Protein AF-A0A6B8M7H9-F1 (afdb_monomer)

Solvent-accessible surface area (backbone atoms only — not comparable to full-atom values): 13539 Å² total; per-residue (Å²): 114,77,69,57,59,57,54,53,52,54,52,53,50,50,50,51,50,49,54,51,52,57,52,60,63,72,38,71,57,71,46,75,49,72,40,49,43,69,57,51,38,54,49,40,66,73,63,55,53,78,67,42,75,55,72,68,80,58,39,78,55,32,57,37,4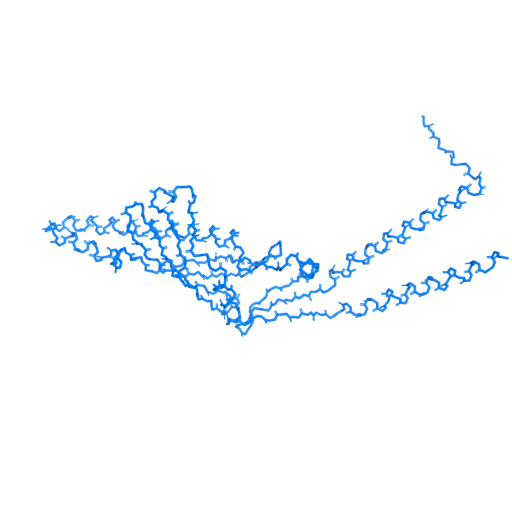0,23,53,79,48,72,47,63,46,48,52,96,58,30,40,37,37,39,35,37,33,42,32,32,30,74,86,75,44,48,33,40,37,37,34,35,32,38,23,43,79,40,79,55,102,47,24,35,25,42,48,66,77,46,68,50,72,72,48,59,24,53,74,84,37,43,60,70,55,57,51,50,54,54,37,68,74,62,79,42,71,71,56,36,55,52,47,52,57,47,47,52,53,47,51,56,50,48,46,51,53,47,46,56,52,49,50,52,47,34,61,73,43,58,68,42,70,56,59,95,44,79,65,31,56,51,50,52,57,12,60,69,48,78,47,47,54,98,46,21,46,36,40,34,27,35,38,54,58,47,47,51,55,52,50,50,51,49,52,52,49,51,51,50,53,52,50,52,53,50,52,55,51,42,60,74,66,66,61,73,79,79,75,78,74,129

Secondary structure (DSSP, 8-state):
-HHHHHHHHHHHHHHHHHHHHHHHHHTT-EEEEEEEHHHHHHHHHHH--S-B---GGGGGTEEEEEEEEEEEEEETTEEEEEEEEEEEETTS-EEEEEEEEEEEEEEETTEEEEEEEEEEEEEEEETTEEHHHHHHHHHHHH--HHHHHHHHHHHHHHHHHHHHHHHHHHHHHHHHS-SEEPPSSHHHHHHHHHEEEEEEETTEEEEEEEHHHHHHHHHHHHHHHHHHHHHHHHHHHHHHTT--------

Mean predicted aligned error: 10.94 Å

Sequence (250 aa):
MKYALRRYGWLLAALLLALGGAGLWTISATHDVSLSESELQSRIDSQLPKDVALKGAAQTLLQSVSVKSANVQLRDGKAALAFDVEGWLRNGKSVEIEASALGVPKYAEGALYFAPEKIDVGRLAYQGENASELVGRLAGKLGNDKLRAALEAKAQKADDWAATAVDAALRRYLEERPVYRLKDDMKGAAMKAALEKIAIEDGRLNVTFSLWRLSASVIGGLASFILGVILCILIVRAFLKGEGIEISAC

Organism: NCBI:txid134

Foldseek 3Di:
DVVVVVVVVVVVVVVVVVVLVVVVVVQQDKDKDKAAQVNLQVLLVVVFDQWDADDDPVCQFFGIKGWPGWHWWFPDFKIKIWTWMWTATPVRWIKIWIKIFIFHFDDDPQFTFTQGPDMDTDFIDTNNHGLVVVLVVVCVVVVDVVVSVVSVVVSVVVVVVVRVVVVVVVNVCRRVDGSGGQPPDPVSVQQSQQFDDWTRDPRITMTIGRSVSVVVVVVVVVVVVVVVVVVVVVVVVCVVVPVPPPPPDD

Radius of gyration: 31.17 Å; Cα contacts (8 Å, |Δi|>4): 340; chains: 1; bounding box: 74×48×94 Å

Nearest PDB structures (foldseek):
  4rth-assembly2_B  TM=5.077E-01  e=1.753E-01  Zea mays
  3ebt-assembly1_A-2  TM=6.239E-01  e=5.348E-01  Burkholderia pseudomallei K96243
  5aig-assembly2_B  TM=6.516E-01  e=2.320E+00  unidentified
  7ds3-assembly1_B  TM=2.918E-01  e=2.320E+00  Gallus gallus

pLDDT: mean 80.93, std 9.72, range [50.16, 95.88]

Structure (mmCIF, N/CA/C/O backbone):
data_AF-A0A6B8M7H9-F1
#
_entry.id   AF-A0A6B8M7H9-F1
#
loop_
_atom_site.group_PDB
_atom_site.id
_atom_site.type_symbol
_atom_site.label_atom_id
_atom_site.label_alt_id
_atom_site.label_comp_id
_atom_site.label_asym_id
_atom_site.label_entity_id
_atom_site.label_seq_id
_atom_site.pdbx_PDB_ins_code
_atom_site.Cartn_x
_atom_site.Cartn_y
_atom_site.Cartn_z
_atom_site.occupancy
_atom_site.B_iso_or_equiv
_atom_site.auth_seq_id
_atom_site.auth_comp_id
_atom_site.auth_asym_id
_atom_site.auth_atom_id
_atom_site.pdbx_PDB_model_num
ATOM 1 N N . MET A 1 1 ? 37.244 14.405 -52.468 1.00 54.50 1 MET A N 1
ATOM 2 C CA . MET A 1 1 ? 36.501 14.575 -51.191 1.00 54.50 1 MET A CA 1
ATOM 3 C C . MET A 1 1 ? 35.111 13.924 -51.144 1.00 54.50 1 MET A C 1
ATOM 5 O O . MET A 1 1 ? 34.829 13.283 -50.141 1.00 54.50 1 MET A O 1
ATOM 9 N N . LYS A 1 2 ? 34.255 13.996 -52.183 1.00 57.00 2 LYS A N 1
ATOM 10 C CA . LYS A 1 2 ? 32.880 13.423 -52.149 1.00 57.00 2 LYS A CA 1
ATOM 11 C C . LYS A 1 2 ? 32.793 11.913 -51.827 1.00 57.00 2 LYS A C 1
ATOM 13 O O . LYS A 1 2 ? 31.835 11.480 -51.197 1.00 57.00 2 LYS A O 1
ATOM 18 N N . TYR A 1 3 ? 33.798 11.118 -52.200 1.00 62.78 3 TYR A N 1
ATOM 19 C CA . TYR A 1 3 ? 33.825 9.673 -51.922 1.00 62.78 3 TYR A CA 1
ATOM 20 C C . TYR A 1 3 ? 34.160 9.317 -50.464 1.00 62.78 3 TYR A C 1
ATOM 22 O O . TYR A 1 3 ? 33.690 8.293 -49.970 1.00 62.78 3 TYR A O 1
ATOM 30 N N . ALA A 1 4 ? 34.917 10.166 -49.760 1.00 66.88 4 ALA A N 1
ATOM 31 C CA . ALA A 1 4 ? 35.280 9.932 -48.362 1.00 66.88 4 ALA A CA 1
ATOM 32 C C . ALA A 1 4 ? 34.056 10.091 -47.446 1.00 66.88 4 ALA A C 1
ATOM 34 O O . ALA A 1 4 ? 33.756 9.189 -46.669 1.00 66.88 4 ALA A O 1
ATOM 35 N N . LEU A 1 5 ? 33.271 11.162 -47.631 1.00 64.75 5 LEU A N 1
ATOM 36 C CA . LEU A 1 5 ? 32.025 11.389 -46.883 1.00 64.75 5 LEU A CA 1
ATOM 37 C C . LEU A 1 5 ? 31.027 10.230 -47.020 1.00 64.75 5 LEU A C 1
ATOM 39 O O . LEU A 1 5 ? 30.384 9.849 -46.045 1.00 64.75 5 LEU A O 1
ATOM 43 N N . ARG A 1 6 ? 30.931 9.623 -48.210 1.00 75.06 6 ARG A N 1
ATOM 44 C CA . ARG A 1 6 ? 30.028 8.489 -48.442 1.00 75.06 6 ARG A CA 1
ATOM 45 C C . ARG A 1 6 ? 30.459 7.239 -47.667 1.00 75.06 6 ARG A C 1
ATOM 47 O O . ARG A 1 6 ? 29.593 6.548 -47.147 1.00 75.06 6 ARG A O 1
ATOM 54 N N . ARG A 1 7 ? 31.763 6.952 -47.551 1.00 76.88 7 ARG A N 1
ATOM 55 C CA . ARG A 1 7 ? 32.266 5.801 -46.772 1.00 76.88 7 ARG A CA 1
ATOM 56 C C . ARG A 1 7 ? 32.074 5.982 -45.264 1.00 76.88 7 ARG A C 1
ATOM 58 O O . ARG A 1 7 ? 31.640 5.039 -44.610 1.00 76.88 7 ARG A O 1
ATOM 65 N N . TYR A 1 8 ? 32.326 7.178 -44.728 1.00 74.88 8 TYR A N 1
ATOM 66 C CA . TYR A 1 8 ? 32.109 7.446 -43.300 1.00 74.88 8 TYR A CA 1
ATOM 67 C C . TYR A 1 8 ? 30.628 7.367 -42.905 1.00 74.88 8 TYR A C 1
ATOM 69 O O . TYR A 1 8 ? 30.320 6.852 -41.834 1.00 74.88 8 TYR A O 1
ATOM 77 N N . GLY A 1 9 ? 29.709 7.783 -43.786 1.00 75.31 9 GLY A N 1
ATOM 78 C CA . GLY A 1 9 ? 28.268 7.661 -43.538 1.00 75.31 9 GLY A CA 1
ATOM 79 C C . GLY A 1 9 ? 27.800 6.214 -43.339 1.00 75.31 9 GLY A C 1
ATOM 80 O O . GLY A 1 9 ? 27.046 5.937 -42.411 1.00 75.31 9 GLY A O 1
ATOM 81 N N . TRP A 1 10 ? 28.293 5.273 -44.154 1.00 77.38 10 TRP A N 1
ATOM 82 C CA . TRP A 1 10 ? 27.949 3.851 -44.012 1.00 77.38 10 TRP A CA 1
ATOM 83 C C . TRP A 1 10 ? 28.536 3.214 -42.750 1.00 77.38 10 TRP A C 1
ATOM 85 O O . TRP A 1 10 ? 27.860 2.410 -42.115 1.00 77.38 10 TRP A O 1
ATOM 95 N N . LEU A 1 11 ? 29.756 3.592 -42.352 1.00 76.44 11 LEU A N 1
ATOM 96 C CA . LEU A 1 11 ? 30.357 3.111 -41.103 1.00 76.44 11 LEU A CA 1
ATOM 97 C C . LEU A 1 11 ? 29.597 3.616 -39.873 1.00 76.44 11 LEU A C 1
ATOM 99 O O . LEU A 1 11 ? 29.347 2.839 -38.956 1.00 76.44 11 LEU A O 1
ATOM 103 N N . LEU A 1 12 ? 29.180 4.886 -39.871 1.00 74.12 12 LEU A N 1
ATOM 104 C CA . LEU A 1 12 ? 28.377 5.446 -38.785 1.00 74.12 12 LEU A CA 1
ATOM 105 C C . LEU A 1 12 ? 27.007 4.755 -38.689 1.00 74.12 12 LEU A C 1
ATOM 107 O O . LEU A 1 12 ? 26.561 4.419 -37.595 1.00 74.12 12 LEU A O 1
ATOM 111 N N . ALA A 1 13 ? 26.366 4.492 -39.833 1.00 75.62 13 ALA A N 1
ATOM 112 C CA . ALA A 1 13 ? 25.101 3.765 -39.886 1.00 75.62 13 ALA A CA 1
ATOM 113 C C . ALA A 1 13 ? 25.244 2.325 -39.367 1.00 75.62 13 ALA A C 1
ATOM 115 O O . ALA A 1 13 ? 24.430 1.894 -38.558 1.00 75.62 13 ALA A O 1
ATOM 116 N N . ALA A 1 14 ? 26.295 1.604 -39.776 1.00 76.81 14 ALA A N 1
ATOM 117 C CA . ALA A 1 14 ? 26.573 0.250 -39.298 1.00 76.81 14 ALA A CA 1
ATOM 118 C C . ALA A 1 14 ? 26.870 0.215 -37.789 1.00 76.81 14 ALA A C 1
ATOM 120 O O . ALA A 1 14 ? 26.378 -0.669 -37.094 1.00 76.81 14 ALA A O 1
ATOM 121 N N . LEU A 1 15 ? 27.616 1.198 -37.270 1.00 76.62 15 LEU A N 1
ATOM 122 C CA . LEU A 1 15 ? 27.890 1.334 -35.838 1.00 76.62 15 LEU A CA 1
ATOM 123 C C . LEU A 1 15 ? 26.604 1.599 -35.041 1.00 76.62 15 LEU A C 1
ATOM 125 O O . LEU A 1 15 ? 26.382 0.963 -34.015 1.00 76.62 15 LEU A O 1
ATOM 129 N N . LEU A 1 16 ? 25.735 2.494 -35.523 1.00 74.19 16 LEU A N 1
ATOM 130 C CA . LEU A 1 16 ? 24.433 2.761 -34.904 1.00 74.19 16 LEU A CA 1
ATOM 131 C C . LEU A 1 16 ? 23.523 1.5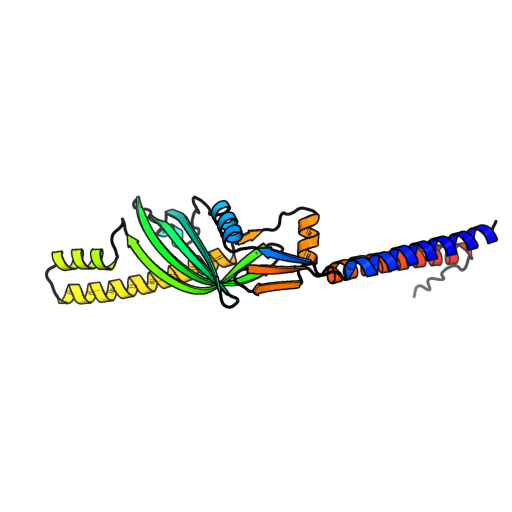27 -34.930 1.00 74.19 16 LEU A C 1
ATOM 133 O O . LEU A 1 16 ? 22.857 1.245 -33.938 1.00 74.19 16 LEU A O 1
ATOM 137 N N . LEU A 1 17 ? 23.529 0.764 -36.026 1.00 75.38 17 LEU A N 1
ATOM 138 C CA . LEU A 1 17 ? 22.792 -0.498 -36.141 1.00 75.38 17 LEU A CA 1
ATOM 139 C C . LEU A 1 17 ? 23.324 -1.559 -35.172 1.00 75.38 17 LEU A C 1
ATOM 141 O O . LEU A 1 17 ? 22.534 -2.236 -34.521 1.00 75.38 17 LEU A O 1
ATOM 145 N N . ALA A 1 18 ? 24.647 -1.676 -35.033 1.00 73.75 18 ALA A N 1
ATOM 146 C CA . ALA A 1 18 ? 25.276 -2.601 -34.095 1.00 73.75 18 ALA A CA 1
ATOM 147 C C . ALA A 1 18 ? 24.999 -2.215 -32.633 1.00 73.75 18 ALA A C 1
ATOM 149 O O . ALA A 1 18 ? 24.658 -3.081 -31.830 1.00 73.75 18 ALA A O 1
ATOM 150 N N . LEU A 1 19 ? 25.068 -0.921 -32.294 1.00 70.94 19 LEU A N 1
ATOM 151 C CA . LEU A 1 19 ? 24.698 -0.407 -30.970 1.00 70.94 19 LEU A CA 1
ATOM 152 C C . LEU A 1 19 ? 23.204 -0.613 -30.681 1.00 70.94 19 LEU A C 1
ATOM 154 O O . LEU A 1 19 ? 22.848 -1.005 -29.573 1.00 70.94 19 LEU A O 1
ATOM 158 N N . GLY A 1 20 ? 22.337 -0.417 -31.678 1.00 67.12 20 GLY A N 1
ATOM 159 C CA . GLY A 1 20 ? 20.904 -0.693 -31.568 1.00 67.12 20 GLY A CA 1
ATOM 160 C C . GLY A 1 20 ? 20.597 -2.181 -31.379 1.00 67.12 20 GLY A C 1
ATOM 161 O O . GLY A 1 20 ? 19.795 -2.537 -30.519 1.00 67.12 20 GLY A O 1
ATOM 162 N N . GLY A 1 21 ? 21.270 -3.059 -32.128 1.00 67.06 21 GLY A N 1
ATOM 163 C CA . GLY A 1 21 ? 21.119 -4.513 -32.024 1.00 67.06 21 GLY A CA 1
ATOM 164 C C . GLY A 1 21 ? 21.633 -5.078 -30.698 1.00 67.06 21 GLY A C 1
ATOM 165 O O . GLY A 1 21 ? 20.950 -5.879 -30.066 1.00 67.06 21 GLY A O 1
ATOM 166 N N . ALA A 1 22 ? 22.798 -4.616 -30.232 1.00 63.94 22 ALA A N 1
ATOM 167 C CA . ALA A 1 22 ? 23.330 -4.984 -28.920 1.00 63.94 22 ALA A CA 1
ATOM 168 C C . ALA A 1 22 ? 22.442 -4.460 -27.779 1.00 63.94 22 ALA A C 1
ATOM 170 O O . ALA A 1 22 ? 22.232 -5.164 -26.792 1.00 63.94 22 ALA A O 1
ATOM 171 N N . GLY A 1 23 ? 21.874 -3.259 -27.942 1.00 57.56 23 GLY A N 1
ATOM 172 C CA . GLY A 1 23 ? 20.871 -2.713 -27.034 1.00 57.56 23 GLY A CA 1
ATOM 173 C C . GLY A 1 23 ? 19.623 -3.590 -26.962 1.00 57.56 23 GLY A C 1
ATOM 174 O O . GLY A 1 23 ? 19.197 -3.934 -25.876 1.00 57.56 23 GLY A O 1
ATOM 175 N N . LEU A 1 24 ? 19.066 -4.034 -28.090 1.00 58.91 24 LEU A N 1
ATOM 176 C CA . LEU A 1 24 ? 17.868 -4.888 -28.107 1.00 58.91 24 LEU A CA 1
ATOM 177 C C . LEU A 1 24 ? 18.044 -6.216 -27.350 1.00 58.91 24 LEU A C 1
ATOM 179 O O . LEU A 1 24 ? 17.093 -6.691 -26.732 1.00 58.91 24 LEU A O 1
ATOM 183 N N . TRP A 1 25 ? 19.242 -6.809 -27.368 1.00 55.03 25 TRP A N 1
ATOM 184 C CA . TRP A 1 25 ? 19.471 -8.125 -26.761 1.00 55.03 25 TRP A CA 1
ATOM 185 C C . TRP A 1 25 ? 19.507 -8.077 -25.225 1.00 55.03 25 TRP A C 1
ATOM 187 O O . TRP A 1 25 ? 18.950 -8.954 -24.562 1.00 55.03 25 TRP A O 1
ATOM 197 N N . THR A 1 26 ? 20.092 -7.028 -24.640 1.00 56.97 26 THR A N 1
ATOM 198 C CA . THR A 1 26 ? 20.238 -6.892 -23.177 1.00 56.97 26 THR A CA 1
ATOM 199 C C . THR A 1 26 ? 18.932 -6.558 -22.453 1.00 56.97 26 THR A C 1
ATOM 201 O O . THR A 1 26 ? 18.865 -6.656 -21.232 1.00 56.97 26 THR A O 1
ATOM 204 N N . ILE A 1 27 ? 17.880 -6.201 -23.191 1.00 58.97 27 ILE A N 1
ATOM 205 C CA . ILE A 1 27 ? 16.617 -5.689 -22.640 1.00 58.97 27 ILE A CA 1
ATOM 206 C C . ILE A 1 27 ? 15.557 -6.804 -22.506 1.00 58.97 27 ILE A C 1
ATOM 208 O O . ILE A 1 27 ? 14.492 -6.600 -21.931 1.00 58.97 27 ILE A O 1
ATOM 212 N N . SER A 1 28 ? 15.858 -8.018 -22.976 1.00 61.72 28 SER A N 1
ATOM 213 C CA . SER A 1 28 ? 14.956 -9.176 -22.871 1.00 61.72 28 SER A CA 1
ATOM 214 C C . SER A 1 28 ? 14.878 -9.806 -21.470 1.00 61.72 28 SER A C 1
ATOM 216 O O . SER A 1 28 ? 14.042 -10.678 -21.245 1.00 61.72 28 SER A O 1
ATOM 218 N N . ALA A 1 29 ? 15.711 -9.373 -20.520 1.00 67.56 29 ALA A N 1
ATOM 219 C CA . ALA A 1 29 ? 15.690 -9.891 -19.157 1.00 67.56 29 ALA A CA 1
ATOM 220 C C . ALA A 1 29 ? 14.559 -9.247 -18.338 1.00 67.56 29 ALA A C 1
ATOM 222 O O . ALA A 1 29 ? 14.547 -8.035 -18.114 1.00 67.56 29 ALA A O 1
ATOM 223 N N . THR A 1 30 ? 13.620 -10.062 -17.862 1.00 74.56 30 THR A N 1
ATOM 224 C CA . THR A 1 30 ? 12.709 -9.677 -16.781 1.00 74.56 30 THR A CA 1
ATOM 225 C C . THR A 1 30 ? 13.476 -9.681 -15.467 1.00 74.56 30 THR A C 1
ATOM 227 O O . THR A 1 30 ? 14.236 -10.606 -15.180 1.00 74.56 30 THR A O 1
ATOM 230 N N . HIS A 1 31 ? 13.291 -8.636 -14.667 1.00 79.25 31 HIS A N 1
ATOM 231 C CA . HIS A 1 31 ? 13.842 -8.580 -13.319 1.00 79.25 31 HIS A CA 1
ATOM 232 C C . HIS A 1 31 ? 12.704 -8.673 -12.314 1.00 79.25 31 HIS A C 1
ATOM 234 O O . HIS A 1 31 ? 11.800 -7.838 -12.324 1.00 79.25 31 HIS A O 1
ATOM 240 N N . ASP A 1 32 ? 12.786 -9.662 -11.431 1.00 82.75 32 ASP A N 1
ATOM 241 C CA . ASP A 1 32 ? 11.842 -9.835 -10.338 1.00 82.75 32 ASP A CA 1
ATOM 242 C C . ASP A 1 32 ? 12.447 -9.294 -9.044 1.00 82.75 32 ASP A C 1
ATOM 244 O O . ASP A 1 32 ? 13.573 -9.628 -8.666 1.00 82.75 32 ASP A O 1
ATOM 248 N N . VAL A 1 33 ? 11.693 -8.438 -8.358 1.00 84.75 33 VAL A N 1
ATOM 249 C CA . VAL A 1 33 ? 12.006 -8.009 -6.995 1.00 84.75 33 VAL A CA 1
ATOM 250 C C . VAL A 1 33 ? 10.974 -8.637 -6.076 1.00 84.75 33 VAL A C 1
ATOM 252 O O . VAL A 1 33 ? 9.802 -8.266 -6.110 1.00 84.75 33 VAL A O 1
ATOM 255 N N . SER A 1 34 ? 11.411 -9.592 -5.259 1.00 88.12 34 SER A N 1
ATOM 256 C CA . SER A 1 34 ? 10.578 -10.209 -4.229 1.00 88.12 34 SER A CA 1
ATOM 257 C C . SER A 1 34 ? 10.788 -9.494 -2.898 1.00 88.12 34 SER A C 1
ATOM 259 O O . SER A 1 34 ? 11.920 -9.445 -2.413 1.00 88.12 34 SER A O 1
ATOM 261 N N . LEU A 1 35 ? 9.719 -8.992 -2.289 1.00 89.12 35 LEU A N 1
ATOM 262 C CA . LEU A 1 35 ? 9.736 -8.467 -0.922 1.00 89.12 35 LEU A CA 1
ATOM 263 C C . LEU A 1 35 ? 9.163 -9.518 0.030 1.00 89.12 35 LEU A C 1
ATOM 265 O O . LEU A 1 35 ? 8.077 -10.050 -0.219 1.00 89.12 35 LEU A O 1
ATOM 269 N N . SER A 1 36 ? 9.885 -9.829 1.108 1.00 92.75 36 SER A N 1
ATOM 270 C CA . SER A 1 36 ? 9.347 -10.697 2.163 1.00 92.75 36 SER A CA 1
ATOM 271 C C . SER A 1 36 ? 8.320 -9.956 3.025 1.00 92.75 36 SER A C 1
ATOM 273 O O . SER A 1 36 ? 8.305 -8.725 3.090 1.00 92.75 36 SER A O 1
ATOM 275 N N . GLU A 1 37 ? 7.496 -10.714 3.748 1.00 93.12 37 GLU A N 1
ATOM 276 C CA . GLU A 1 37 ? 6.567 -10.173 4.747 1.00 93.12 37 GLU A CA 1
ATOM 277 C C . GLU A 1 37 ? 7.288 -9.301 5.790 1.00 93.12 37 GLU A C 1
ATOM 279 O O . GLU A 1 37 ? 6.870 -8.178 6.055 1.00 93.12 37 GLU A O 1
ATOM 284 N N . SER A 1 38 ? 8.438 -9.756 6.299 1.00 92.88 38 SER A N 1
ATOM 285 C CA . SER A 1 38 ? 9.238 -9.018 7.286 1.00 92.88 38 SER A CA 1
ATOM 286 C C . SER A 1 38 ? 9.813 -7.699 6.756 1.00 92.88 38 SER A C 1
ATOM 288 O O . SER A 1 38 ? 9.893 -6.713 7.491 1.00 92.88 38 SER A O 1
ATOM 290 N N . GLU A 1 39 ? 10.195 -7.646 5.479 1.00 90.81 39 GLU A N 1
ATOM 291 C CA . GLU A 1 39 ? 10.655 -6.414 4.835 1.00 90.81 39 GLU A CA 1
ATOM 292 C C . GLU A 1 39 ? 9.500 -5.440 4.605 1.00 90.81 39 GLU A C 1
ATOM 294 O O . GLU A 1 39 ? 9.668 -4.233 4.797 1.00 90.81 39 GLU A O 1
ATOM 299 N N . LEU A 1 40 ? 8.328 -5.949 4.209 1.00 89.81 40 LEU A N 1
ATOM 300 C CA . LEU A 1 40 ? 7.120 -5.138 4.069 1.00 89.81 40 LEU A CA 1
ATOM 301 C C . LEU A 1 40 ? 6.717 -4.537 5.418 1.00 89.81 40 LEU A C 1
ATOM 303 O O . LEU A 1 40 ? 6.478 -3.334 5.506 1.00 89.81 40 LEU A O 1
ATOM 307 N N . GLN A 1 41 ? 6.724 -5.368 6.460 1.00 92.50 41 GLN A N 1
ATOM 308 C CA . GLN A 1 41 ? 6.427 -5.001 7.836 1.00 92.50 41 GLN A CA 1
ATOM 309 C C . GLN A 1 41 ? 7.353 -3.882 8.324 1.00 92.50 41 GLN A C 1
ATOM 311 O O . GLN A 1 41 ? 6.887 -2.808 8.689 1.00 92.50 41 GLN A O 1
ATOM 316 N N . SER A 1 42 ? 8.671 -4.069 8.201 1.00 90.94 42 SER A N 1
ATOM 317 C CA . SER A 1 42 ? 9.659 -3.059 8.600 1.00 90.94 42 SER A CA 1
ATOM 318 C C . SER A 1 42 ? 9.469 -1.721 7.873 1.00 90.94 42 SER A C 1
ATOM 320 O O . SER A 1 42 ? 9.641 -0.650 8.461 1.00 90.94 42 SER A O 1
ATOM 322 N N . ARG A 1 43 ? 9.089 -1.758 6.589 1.00 87.56 43 ARG A N 1
ATOM 323 C CA . ARG A 1 43 ? 8.800 -0.543 5.816 1.00 87.56 43 ARG A CA 1
ATOM 324 C C . ARG A 1 43 ? 7.524 0.139 6.287 1.00 87.56 43 ARG A C 1
ATOM 326 O O . ARG A 1 43 ? 7.526 1.364 6.388 1.00 87.56 43 ARG A O 1
ATOM 333 N N . ILE A 1 44 ? 6.475 -0.621 6.579 1.00 88.12 44 ILE A N 1
ATOM 334 C CA . ILE A 1 44 ? 5.221 -0.082 7.109 1.00 88.12 44 ILE A CA 1
ATOM 335 C C . ILE A 1 44 ? 5.470 0.562 8.465 1.00 88.12 44 ILE A C 1
ATOM 337 O O . ILE A 1 44 ? 5.153 1.738 8.618 1.00 88.12 44 ILE A O 1
ATOM 341 N N . ASP A 1 45 ? 6.161 -0.125 9.372 1.00 89.50 45 ASP A N 1
ATOM 342 C CA . ASP A 1 45 ? 6.527 0.399 10.691 1.00 89.50 45 ASP A CA 1
ATOM 343 C C . ASP A 1 45 ? 7.313 1.714 10.591 1.00 89.50 45 ASP A C 1
ATOM 345 O O . ASP A 1 45 ? 7.095 2.642 11.368 1.00 89.50 45 ASP A O 1
ATOM 349 N N . SER A 1 46 ? 8.188 1.843 9.586 1.00 87.56 46 SER A N 1
ATOM 350 C CA . SER A 1 46 ? 8.941 3.082 9.345 1.00 87.56 46 SER A CA 1
ATOM 351 C C . SER A 1 46 ? 8.089 4.248 8.823 1.00 87.56 46 SER A C 1
ATOM 353 O O . SER A 1 46 ? 8.498 5.405 8.940 1.00 87.56 46 SER A O 1
ATOM 355 N N . GLN A 1 47 ? 6.929 3.957 8.226 1.00 83.06 47 GLN A N 1
ATOM 356 C CA . GLN A 1 47 ? 6.029 4.941 7.617 1.00 83.06 47 GLN A CA 1
ATOM 357 C C . GLN A 1 47 ? 4.764 5.205 8.435 1.00 83.06 47 GLN A C 1
ATOM 359 O O . GLN A 1 47 ? 4.032 6.141 8.099 1.00 83.06 47 GLN A O 1
ATOM 364 N N . LEU A 1 48 ? 4.506 4.424 9.490 1.00 82.19 48 LEU A N 1
ATOM 365 C CA . LEU A 1 48 ? 3.359 4.625 10.365 1.00 82.19 48 LEU A CA 1
ATOM 366 C C . LEU A 1 48 ? 3.402 6.046 10.949 1.00 82.19 48 LEU A C 1
ATOM 368 O O . LEU A 1 48 ? 4.347 6.414 11.657 1.00 82.19 48 LEU A O 1
ATOM 372 N N . PRO A 1 49 ? 2.411 6.893 10.622 1.00 71.81 49 PRO A N 1
ATOM 373 C CA . PRO A 1 49 ? 2.377 8.238 11.153 1.00 71.81 49 PRO A CA 1
ATOM 374 C C . PRO A 1 49 ? 2.068 8.174 12.643 1.00 71.81 49 PRO A C 1
ATOM 376 O O . PRO A 1 49 ? 1.080 7.575 13.062 1.00 71.81 49 PRO A O 1
ATOM 379 N N . LYS A 1 50 ? 2.905 8.852 13.430 1.00 73.44 50 LYS A N 1
ATOM 380 C CA . LYS A 1 50 ? 2.725 8.928 14.881 1.00 73.44 50 LYS A CA 1
ATOM 381 C C . LYS A 1 50 ? 1.447 9.667 15.267 1.00 73.44 50 LYS A C 1
ATOM 383 O O . LYS A 1 50 ? 0.851 9.292 16.259 1.00 73.44 50 LYS A O 1
ATOM 388 N N . ASP A 1 51 ? 1.002 10.635 14.461 1.00 78.12 51 ASP A N 1
ATOM 389 C CA . ASP A 1 51 ? -0.260 11.354 14.655 1.00 78.12 51 ASP A CA 1
ATOM 390 C C . ASP A 1 51 ? -0.792 11.891 13.319 1.00 78.12 51 ASP A C 1
ATOM 392 O O . ASP A 1 51 ? -0.095 12.607 12.592 1.00 78.12 51 ASP A O 1
ATOM 396 N N . VAL A 1 52 ? -2.046 11.578 12.991 1.00 78.12 52 VAL A N 1
ATOM 397 C CA . VAL A 1 52 ? -2.761 12.140 11.841 1.00 78.12 52 VAL A CA 1
ATOM 398 C C . VAL A 1 52 ? -3.910 13.001 12.348 1.00 78.12 52 VAL A C 1
ATOM 400 O O . VAL A 1 52 ? -4.838 12.528 13.006 1.00 78.12 52 VAL A O 1
ATOM 403 N N . ALA A 1 53 ? -3.863 14.291 12.015 1.00 77.25 53 ALA A N 1
ATOM 404 C CA . ALA A 1 53 ? -4.989 15.186 12.233 1.00 77.25 53 ALA A CA 1
ATOM 405 C C . ALA A 1 53 ? -6.109 14.844 11.239 1.00 77.25 53 ALA A C 1
ATOM 407 O O . ALA A 1 53 ? -5.919 14.910 10.020 1.00 77.25 53 ALA A O 1
ATOM 408 N N . LEU A 1 54 ? -7.280 14.489 11.762 1.00 76.94 54 LEU A N 1
ATOM 409 C CA . LEU A 1 54 ? -8.461 14.227 10.947 1.00 76.94 54 LEU A CA 1
ATOM 410 C C . LEU A 1 54 ? -9.013 15.531 10.362 1.00 76.94 54 LEU A C 1
ATOM 412 O O . LEU A 1 54 ? -9.018 16.576 11.015 1.00 76.94 54 LEU A O 1
ATOM 416 N N . LYS A 1 55 ? -9.518 15.458 9.129 1.00 77.25 55 LYS A N 1
ATOM 417 C CA . LYS A 1 55 ? -10.219 16.559 8.453 1.00 77.25 55 LYS A CA 1
ATOM 418 C C . LYS A 1 55 ? -11.699 16.212 8.274 1.00 77.25 55 LYS A C 1
ATOM 420 O O . LYS A 1 55 ? -12.057 15.047 8.125 1.00 77.25 55 LYS A O 1
ATOM 425 N N . GLY A 1 56 ? -12.555 17.231 8.236 1.00 79.38 56 GLY A N 1
ATOM 426 C CA . GLY A 1 56 ? -13.984 17.081 7.940 1.00 79.38 56 GLY A CA 1
ATOM 427 C C . GLY A 1 56 ? -14.827 16.645 9.142 1.00 79.38 56 GLY A C 1
ATOM 428 O O . GLY A 1 56 ? -14.499 16.953 10.285 1.00 79.38 56 GLY A O 1
ATOM 429 N N . ALA A 1 57 ? -15.933 15.939 8.883 1.00 72.81 57 ALA A N 1
ATOM 430 C CA . ALA A 1 57 ? -16.920 15.577 9.906 1.00 72.81 57 ALA A CA 1
ATOM 431 C C . ALA A 1 57 ? -16.324 14.759 11.067 1.00 72.81 57 ALA A C 1
ATOM 433 O O . ALA A 1 57 ? -16.722 14.950 12.214 1.00 72.81 57 ALA A O 1
ATOM 434 N N . ALA A 1 58 ? -15.313 13.926 10.801 1.00 70.62 58 ALA A N 1
ATOM 435 C CA . ALA A 1 58 ? -14.635 13.134 11.827 1.00 70.62 58 ALA A CA 1
ATOM 436 C C . ALA A 1 58 ? -13.917 13.998 12.888 1.00 70.62 58 ALA A C 1
ATOM 438 O O . ALA A 1 58 ? -13.837 13.597 14.047 1.00 70.62 58 ALA A O 1
ATOM 439 N N . GLN A 1 59 ? -13.484 15.218 12.534 1.00 80.00 59 GLN A N 1
ATOM 440 C CA . GLN A 1 59 ? -12.808 16.151 13.450 1.00 80.00 59 GLN A CA 1
ATOM 441 C C . GLN A 1 59 ? -13.730 16.682 14.568 1.00 80.00 59 GLN A C 1
ATOM 443 O O . GLN A 1 59 ? -13.271 17.221 15.580 1.00 80.00 59 GLN A O 1
ATOM 448 N N . THR A 1 60 ? -15.051 16.561 14.388 1.00 78.44 60 THR A N 1
ATOM 449 C CA . THR A 1 60 ? -16.027 16.969 15.411 1.00 78.44 60 THR A CA 1
ATOM 450 C C . THR A 1 60 ? -16.027 16.031 16.615 1.00 78.44 60 THR A C 1
ATOM 452 O O . THR A 1 60 ? -16.319 16.473 17.726 1.00 78.44 60 THR A O 1
ATOM 455 N N . LEU A 1 61 ? -15.645 14.768 16.411 1.00 77.38 61 LEU A N 1
ATOM 456 C CA . LEU A 1 61 ? -15.617 13.737 17.445 1.00 77.38 61 LEU A CA 1
ATOM 457 C C . LEU A 1 61 ? -14.182 13.456 17.901 1.00 77.38 61 LEU A C 1
ATOM 459 O O . LEU A 1 61 ? -13.897 13.479 19.100 1.00 77.38 61 LEU A O 1
ATOM 463 N N . LEU A 1 62 ? -13.274 13.261 16.944 1.00 81.88 62 LEU A N 1
ATOM 464 C CA . LEU A 1 62 ? -11.891 12.853 17.168 1.00 81.88 62 LEU A CA 1
ATOM 465 C C . LEU A 1 62 ? -10.929 14.022 16.909 1.00 81.88 62 LEU A C 1
ATOM 467 O O . LEU A 1 62 ? -10.983 14.686 15.876 1.00 81.88 62 LEU A O 1
ATOM 471 N N . GLN A 1 63 ? -10.039 14.275 17.861 1.00 85.19 63 GLN A N 1
ATOM 472 C CA . GLN A 1 63 ? -8.981 15.275 17.794 1.00 85.19 63 GLN A CA 1
ATOM 473 C C . GLN A 1 63 ? -7.776 14.778 16.984 1.00 85.19 63 GLN A C 1
ATOM 475 O O . GLN A 1 63 ? -7.284 15.503 16.117 1.00 85.19 63 GLN A O 1
ATOM 480 N N . SER A 1 64 ? -7.319 13.553 17.240 1.00 84.62 64 SER A N 1
ATOM 481 C CA . SER A 1 64 ? -6.212 12.913 16.523 1.00 84.62 64 SER A CA 1
ATOM 482 C C . SER A 1 64 ? -6.417 11.405 16.436 1.00 84.62 64 SER A C 1
ATOM 484 O O . SER A 1 64 ? -7.172 10.823 17.218 1.00 84.62 64 SER A O 1
ATOM 486 N N . VAL A 1 65 ? -5.755 10.790 15.459 1.00 86.12 65 VAL A N 1
ATOM 487 C CA . VAL A 1 65 ? -5.668 9.337 15.306 1.00 86.12 65 VAL A CA 1
ATOM 488 C C . VAL A 1 65 ? -4.204 8.959 15.126 1.00 86.12 65 VAL A C 1
ATOM 490 O O . VAL A 1 65 ? -3.510 9.544 14.294 1.00 86.12 65 VAL A O 1
ATOM 493 N N . SER A 1 66 ? -3.752 7.986 15.904 1.00 89.00 66 SER A N 1
ATOM 494 C CA . SER A 1 66 ? -2.418 7.404 15.872 1.00 89.00 66 SER A CA 1
ATOM 495 C C . SER A 1 66 ? -2.535 5.915 15.570 1.00 89.00 66 SER A C 1
ATOM 497 O O . SER A 1 66 ? -3.407 5.236 16.106 1.00 89.00 66 SER A O 1
ATOM 499 N N . VAL A 1 67 ? -1.683 5.393 14.693 1.00 90.31 67 VAL A N 1
ATOM 500 C CA . VAL A 1 67 ? -1.619 3.950 14.432 1.00 90.31 67 VAL A CA 1
ATOM 501 C C . VAL A 1 67 ? -0.492 3.388 15.293 1.00 90.31 67 VAL A C 1
ATOM 503 O O . VAL A 1 67 ? 0.672 3.716 15.065 1.00 90.31 67 VAL A O 1
ATOM 506 N N . LYS A 1 68 ? -0.834 2.576 16.300 1.00 91.06 68 LYS A N 1
ATOM 507 C CA . LYS A 1 68 ? 0.126 1.973 17.241 1.00 91.06 68 LYS A CA 1
ATOM 508 C C . LYS A 1 68 ? 0.928 0.862 16.583 1.00 91.06 68 LYS A C 1
ATOM 510 O O . LYS A 1 68 ? 2.141 0.788 16.759 1.00 91.06 68 LYS A O 1
ATOM 515 N N . SER A 1 69 ? 0.236 -0.006 15.857 1.00 91.62 69 SER A N 1
ATOM 516 C CA . SER A 1 69 ? 0.822 -1.169 15.209 1.00 91.62 69 SER A CA 1
ATOM 517 C C . SER A 1 69 ? 0.105 -1.434 13.887 1.00 91.62 69 SER A C 1
ATOM 519 O O . SER A 1 69 ? -1.074 -1.110 13.715 1.00 91.62 69 SER A O 1
ATOM 521 N N . ALA A 1 70 ? 0.836 -2.009 12.942 1.00 92.75 70 ALA A N 1
ATOM 522 C CA . ALA A 1 70 ? 0.264 -2.651 11.774 1.00 92.75 70 ALA A CA 1
ATOM 523 C C . ALA A 1 70 ? 0.941 -4.012 11.634 1.00 92.75 70 ALA A C 1
ATOM 525 O O . ALA A 1 70 ? 2.136 -4.102 11.869 1.00 92.75 70 ALA A O 1
ATOM 526 N N . ASN A 1 71 ? 0.220 -5.063 11.269 1.00 95.06 71 ASN A N 1
ATOM 527 C CA . ASN A 1 71 ? 0.782 -6.378 10.988 1.00 95.06 71 ASN A CA 1
ATOM 528 C C . ASN A 1 71 ? 0.348 -6.803 9.590 1.00 95.06 71 ASN A C 1
ATOM 530 O O . ASN A 1 71 ? -0.844 -6.774 9.283 1.00 95.06 71 ASN A O 1
ATOM 534 N N . VAL A 1 72 ? 1.304 -7.168 8.744 1.00 94.69 72 VAL A N 1
ATOM 535 C CA . VAL A 1 72 ? 1.039 -7.595 7.370 1.00 94.69 72 VAL A CA 1
ATOM 536 C C . VAL A 1 72 ? 1.230 -9.084 7.236 1.00 94.69 72 VAL A C 1
ATOM 538 O O . VAL A 1 72 ? 2.278 -9.594 7.597 1.00 94.69 72 VAL A O 1
ATOM 541 N N . GLN A 1 73 ? 0.258 -9.751 6.622 1.00 95.88 73 GLN A N 1
ATOM 542 C CA . GLN A 1 73 ? 0.354 -11.148 6.221 1.00 95.88 73 GLN A CA 1
ATOM 543 C C . GLN A 1 73 ? 0.025 -11.290 4.740 1.00 95.88 73 GLN A C 1
ATOM 545 O O . GLN A 1 73 ? -0.986 -10.775 4.260 1.00 95.88 73 GLN A O 1
ATOM 550 N N . LEU A 1 74 ? 0.873 -12.005 4.006 1.00 94.88 74 LEU A N 1
ATOM 551 C CA . LEU A 1 74 ? 0.685 -12.257 2.577 1.00 94.88 74 LEU A CA 1
ATOM 552 C C . LEU A 1 74 ? 0.216 -13.703 2.375 1.00 94.88 74 LEU A C 1
ATOM 554 O O . LEU A 1 74 ? 0.982 -14.638 2.599 1.00 94.88 74 LEU A O 1
ATOM 558 N N . ARG A 1 75 ? -1.045 -13.910 1.969 1.00 93.44 75 ARG A N 1
ATOM 559 C CA . ARG A 1 75 ? -1.636 -15.248 1.767 1.00 93.44 75 ARG A CA 1
ATOM 560 C C . ARG A 1 75 ? -2.619 -15.263 0.605 1.00 93.44 75 ARG A C 1
ATOM 562 O O . ARG A 1 75 ? -3.365 -14.310 0.411 1.00 93.44 75 ARG A O 1
ATOM 569 N N . ASP A 1 76 ? -2.622 -16.357 -0.155 1.00 91.88 76 ASP A N 1
ATOM 570 C CA . ASP A 1 76 ? -3.605 -16.629 -1.216 1.00 91.88 76 ASP A CA 1
ATOM 571 C C . ASP A 1 76 ? -3.752 -15.495 -2.248 1.00 91.88 76 ASP A C 1
ATOM 573 O O . ASP A 1 76 ? -4.854 -15.145 -2.672 1.00 91.88 76 ASP A O 1
ATOM 577 N N . GLY A 1 77 ? -2.634 -14.869 -2.633 1.00 90.88 77 GLY A N 1
ATOM 578 C CA . GLY A 1 77 ? -2.645 -13.755 -3.585 1.00 90.88 77 GLY A CA 1
ATOM 579 C C . GLY A 1 77 ? -3.133 -12.421 -3.001 1.00 90.88 77 GLY A C 1
ATOM 580 O O . GLY A 1 77 ? -3.273 -11.449 -3.743 1.00 90.88 77 GLY A O 1
ATOM 581 N N . LYS A 1 78 ? -3.396 -12.359 -1.691 1.00 94.31 78 LYS A N 1
ATOM 582 C CA . LYS A 1 78 ? -3.928 -11.190 -0.984 1.00 94.31 78 LYS A CA 1
ATOM 583 C C . LYS A 1 78 ? -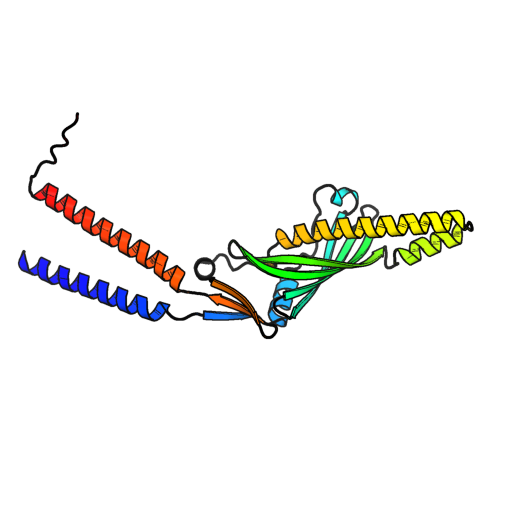3.010 -10.769 0.156 1.00 94.31 78 LYS A C 1
ATOM 585 O O . LYS A 1 78 ? -2.229 -11.554 0.692 1.00 94.31 78 LYS A O 1
ATOM 590 N N . ALA A 1 79 ? -3.123 -9.503 0.527 1.00 94.19 79 ALA A N 1
ATOM 591 C CA . ALA A 1 79 ? -2.494 -8.950 1.710 1.00 94.19 79 ALA A CA 1
ATOM 592 C C . ALA A 1 79 ? -3.574 -8.732 2.779 1.00 94.19 79 ALA A C 1
ATOM 594 O O . ALA A 1 79 ? -4.577 -8.056 2.543 1.00 94.19 79 ALA A O 1
ATOM 595 N N . ALA A 1 80 ? -3.376 -9.345 3.940 1.00 95.50 80 ALA A N 1
ATOM 596 C CA . ALA A 1 80 ? -4.140 -9.093 5.147 1.00 95.50 80 ALA A CA 1
ATOM 597 C C . ALA A 1 80 ? -3.341 -8.125 6.022 1.00 95.50 80 ALA A C 1
ATOM 599 O O . ALA A 1 80 ? -2.163 -8.349 6.289 1.00 95.50 80 ALA A O 1
ATOM 600 N N . LEU A 1 81 ? -3.974 -7.040 6.441 1.00 94.31 81 LEU A N 1
ATOM 601 C CA . LEU A 1 81 ? -3.397 -6.018 7.296 1.00 94.31 81 LEU A CA 1
ATOM 602 C C . LEU A 1 81 ? -4.209 -5.971 8.584 1.00 94.31 81 LEU A C 1
ATOM 604 O O . LEU A 1 81 ? -5.409 -5.735 8.524 1.00 94.31 81 LEU A O 1
ATOM 608 N N . ALA A 1 82 ? -3.588 -6.193 9.733 1.00 94.94 82 ALA A N 1
ATOM 609 C CA . ALA A 1 82 ? -4.183 -5.888 11.030 1.00 94.94 82 ALA A CA 1
ATOM 610 C C . ALA A 1 82 ? -3.621 -4.556 11.523 1.00 94.94 82 ALA A C 1
AT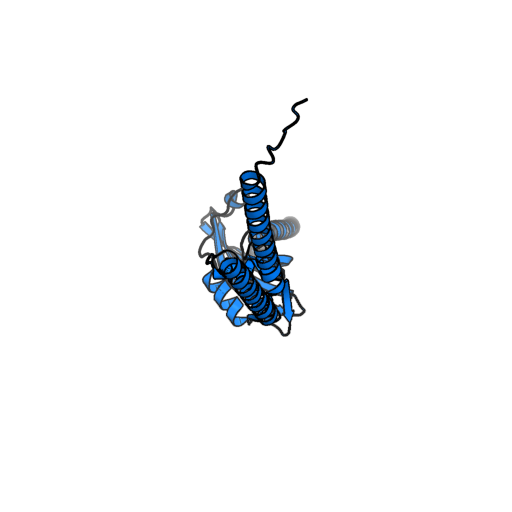OM 612 O O . ALA A 1 82 ? -2.433 -4.300 11.352 1.00 94.94 82 ALA A O 1
ATOM 613 N N . PHE A 1 83 ? -4.453 -3.705 12.106 1.00 92.38 83 PHE A N 1
ATOM 614 C CA . PHE A 1 83 ? -4.079 -2.387 12.593 1.00 92.38 83 PHE A CA 1
ATOM 615 C C . PHE A 1 83 ? -4.622 -2.182 13.998 1.00 92.38 83 PHE A C 1
ATOM 617 O O . PHE A 1 83 ? -5.818 -2.369 14.232 1.00 92.38 83 PHE A O 1
ATOM 624 N N . ASP A 1 84 ? -3.757 -1.686 14.875 1.00 92.75 84 ASP A N 1
ATOM 625 C CA . ASP A 1 84 ? -4.155 -1.165 16.174 1.00 92.75 84 ASP A CA 1
ATOM 626 C C . ASP A 1 84 ? -4.124 0.355 16.103 1.00 92.75 84 ASP A C 1
ATOM 628 O O . ASP A 1 84 ? -3.072 0.974 15.907 1.00 92.75 84 ASP A O 1
ATOM 632 N N . VAL A 1 85 ? -5.290 0.970 16.239 1.00 90.94 85 VAL A N 1
ATOM 633 C CA . VAL A 1 85 ? -5.471 2.410 16.091 1.00 90.94 85 VAL A CA 1
ATOM 634 C C . VAL A 1 85 ? -5.888 3.001 17.428 1.00 90.94 85 VAL A C 1
ATOM 636 O O . VAL A 1 85 ? -6.833 2.539 18.053 1.00 90.94 85 VAL A O 1
ATOM 639 N N . GLU A 1 86 ? -5.214 4.061 17.858 1.00 91.56 86 GLU A N 1
ATOM 640 C CA . GLU A 1 86 ? -5.594 4.858 19.019 1.00 91.56 86 GLU A CA 1
ATOM 641 C C . GLU A 1 86 ? -6.065 6.240 18.564 1.00 91.56 86 GLU A C 1
ATOM 643 O O . GLU A 1 86 ? -5.325 7.028 17.978 1.00 91.56 86 GLU A O 1
ATOM 648 N N . GLY A 1 87 ? -7.330 6.541 18.822 1.00 89.75 87 GLY A N 1
ATOM 649 C CA . GLY A 1 87 ? -7.934 7.847 18.616 1.00 89.75 87 GLY A CA 1
ATOM 650 C C . GLY A 1 87 ? -8.060 8.617 19.923 1.00 89.75 87 GLY A C 1
ATOM 651 O O . GLY A 1 87 ? -8.327 8.042 20.974 1.00 89.75 87 GLY A O 1
ATOM 652 N N . TRP A 1 88 ? -7.945 9.937 19.854 1.00 89.50 88 TRP A N 1
ATOM 653 C CA . TRP A 1 88 ? -8.229 10.832 20.973 1.00 89.50 88 TRP A CA 1
ATOM 654 C C . TRP A 1 88 ? -9.484 11.629 20.674 1.00 89.50 88 TRP A C 1
ATOM 656 O O . TRP A 1 88 ? -9.573 12.297 19.648 1.00 89.50 88 TRP A O 1
ATOM 666 N N . LEU A 1 89 ? -10.468 11.578 21.560 1.00 88.25 89 LEU A N 1
ATOM 667 C CA . LEU A 1 89 ? -11.678 12.383 21.464 1.00 88.25 89 LEU A CA 1
ATOM 668 C C . LEU A 1 89 ? -11.426 13.797 21.988 1.00 88.25 89 LEU A C 1
ATOM 670 O O . LEU A 1 89 ? -10.577 14.021 22.848 1.00 88.25 89 LEU A O 1
ATOM 674 N N . ARG A 1 90 ? -12.241 14.762 21.548 1.00 85.50 90 ARG A N 1
ATOM 675 C CA . ARG A 1 90 ? -12.157 16.160 22.023 1.00 85.50 90 ARG A CA 1
ATOM 676 C C . ARG A 1 90 ? -12.340 16.339 23.534 1.00 85.50 90 ARG A C 1
ATOM 678 O O . ARG A 1 90 ? -11.952 17.365 24.078 1.00 85.50 90 ARG A O 1
ATOM 685 N N . ASN A 1 91 ? -12.945 15.366 24.209 1.00 86.25 91 ASN A N 1
ATOM 686 C CA . ASN A 1 91 ? -13.094 15.350 25.665 1.00 86.25 91 ASN A CA 1
ATOM 687 C C . ASN A 1 91 ? -11.851 14.793 26.395 1.00 86.25 91 ASN A C 1
ATOM 689 O O . ASN A 1 91 ? -11.923 14.552 27.599 1.00 86.25 91 ASN A O 1
ATOM 693 N N . GLY A 1 92 ? -10.741 14.564 25.680 1.00 87.31 92 GLY A N 1
ATOM 694 C CA . GLY A 1 92 ? -9.480 14.055 26.221 1.00 87.31 92 GLY A CA 1
ATOM 695 C C . GLY A 1 92 ? -9.453 12.545 26.460 1.00 87.31 92 GLY A C 1
ATOM 696 O O . GLY A 1 92 ? -8.527 12.050 27.096 1.00 87.31 92 GLY A O 1
ATOM 697 N N . LYS A 1 93 ? -10.465 11.803 25.998 1.00 88.31 93 LYS A N 1
ATOM 698 C CA . LYS A 1 93 ? -10.560 10.353 26.206 1.00 88.31 93 LYS A CA 1
ATOM 699 C C . LYS A 1 93 ? -10.002 9.593 25.007 1.00 88.31 93 LYS A C 1
ATOM 701 O O . LYS A 1 93 ? -10.313 9.947 23.871 1.00 88.31 93 LYS A O 1
ATOM 706 N N . SER A 1 94 ? -9.214 8.552 25.264 1.00 90.69 94 SER A N 1
ATOM 707 C CA . SER A 1 94 ? -8.698 7.665 24.222 1.00 90.69 94 SER A CA 1
ATOM 708 C C . SER A 1 94 ? -9.723 6.598 23.830 1.00 90.69 94 SER A C 1
ATOM 710 O O . SER A 1 94 ? -10.533 6.143 24.647 1.00 90.69 94 SER A O 1
ATOM 712 N N . VAL A 1 95 ? -9.685 6.217 22.560 1.00 89.81 95 VAL A N 1
ATOM 713 C CA . VAL A 1 95 ? -10.451 5.126 21.963 1.00 89.81 95 VAL A CA 1
ATOM 714 C C . VAL A 1 95 ? -9.465 4.251 21.212 1.00 89.81 95 VAL A C 1
ATOM 716 O O . VAL A 1 95 ? -8.742 4.747 20.357 1.00 89.81 95 VAL A O 1
ATOM 719 N N . GLU A 1 96 ? -9.437 2.967 21.521 1.00 91.94 96 GLU A N 1
ATOM 720 C CA . GLU A 1 96 ? -8.621 1.983 20.820 1.00 91.94 96 GLU A CA 1
ATOM 721 C C . GLU A 1 96 ? -9.514 1.172 19.887 1.00 91.94 96 GLU A C 1
ATOM 723 O O . GLU A 1 96 ? -10.620 0.766 20.254 1.00 91.94 96 GLU A O 1
ATOM 728 N N . ILE A 1 97 ? -9.051 0.991 18.657 1.00 90.50 97 ILE A N 1
ATOM 729 C CA . ILE A 1 97 ? -9.763 0.303 17.592 1.00 90.50 97 ILE A CA 1
ATOM 730 C C . ILE A 1 97 ? -8.808 -0.723 16.997 1.00 90.50 97 ILE A C 1
ATOM 732 O O . ILE A 1 97 ? -7.799 -0.362 16.394 1.00 90.50 97 ILE A O 1
ATOM 736 N N . GLU A 1 98 ? -9.158 -1.993 17.144 1.00 93.00 98 GLU A N 1
ATOM 737 C CA . GLU A 1 98 ? -8.526 -3.097 16.431 1.00 93.00 98 GLU A CA 1
ATOM 738 C C . GLU A 1 98 ? -9.299 -3.310 15.127 1.00 93.00 98 GLU A C 1
ATOM 740 O O . GLU A 1 98 ? -10.501 -3.597 15.140 1.00 93.00 98 GLU A O 1
ATOM 745 N N . ALA A 1 99 ? -8.630 -3.156 13.990 1.00 93.38 99 ALA A N 1
ATOM 746 C CA . ALA A 1 99 ? -9.224 -3.364 12.676 1.00 93.38 99 ALA A CA 1
ATOM 747 C C . ALA A 1 99 ? -8.353 -4.298 11.842 1.00 93.38 99 ALA A C 1
ATOM 749 O O . ALA A 1 99 ? -7.132 -4.291 11.945 1.00 93.38 99 ALA A O 1
ATOM 750 N N . SER A 1 100 ? -8.974 -5.080 10.969 1.00 94.38 100 SER A N 1
ATOM 751 C CA . SER A 1 100 ? -8.265 -5.866 9.967 1.00 94.38 100 SER A CA 1
ATOM 752 C C . SER A 1 100 ? -8.827 -5.589 8.582 1.00 94.38 100 SER A C 1
ATOM 754 O O . SER A 1 100 ? -10.019 -5.345 8.420 1.00 94.38 100 SER A O 1
ATOM 756 N N . ALA A 1 101 ? -7.969 -5.578 7.574 1.00 95.06 101 ALA A N 1
ATOM 757 C CA . ALA A 1 101 ? -8.337 -5.344 6.193 1.00 95.06 101 ALA A CA 1
ATOM 758 C C . ALA A 1 101 ? -7.701 -6.409 5.304 1.00 95.06 101 ALA A C 1
ATOM 760 O O . ALA A 1 101 ? -6.506 -6.670 5.388 1.00 95.06 101 ALA A O 1
ATOM 761 N N . LEU A 1 102 ? -8.496 -7.004 4.424 1.00 95.62 102 LEU A N 1
ATOM 762 C CA . LEU A 1 102 ? -8.041 -7.932 3.397 1.00 95.62 102 LEU A CA 1
ATOM 763 C C . LEU A 1 102 ? -8.168 -7.247 2.041 1.00 95.62 102 LEU A C 1
ATOM 765 O O . LEU A 1 102 ? -9.230 -6.717 1.711 1.00 95.62 102 LEU A O 1
ATOM 769 N N . GLY A 1 103 ? -7.104 -7.259 1.248 1.00 94.06 103 GLY A N 1
ATOM 770 C CA . GLY A 1 103 ? -7.085 -6.552 -0.025 1.00 94.06 103 GLY A CA 1
ATOM 771 C C . GLY A 1 103 ? -5.971 -6.995 -0.956 1.00 94.06 103 GLY A C 1
ATOM 772 O O . GLY A 1 103 ? -5.151 -7.856 -0.630 1.00 94.06 103 GLY A O 1
ATOM 773 N N . VAL A 1 104 ? -5.953 -6.382 -2.136 1.00 92.44 104 VAL A N 1
ATOM 774 C CA . VAL A 1 104 ? -4.935 -6.626 -3.160 1.00 92.44 104 VAL A CA 1
ATOM 775 C C . VAL A 1 104 ? -4.062 -5.375 -3.278 1.00 92.44 104 VAL A C 1
ATOM 777 O O . VAL A 1 104 ? -4.593 -4.263 -3.391 1.00 92.44 104 VAL A O 1
ATOM 780 N N . PRO A 1 105 ? -2.725 -5.510 -3.247 1.00 91.62 105 PRO A N 1
ATOM 781 C CA . PRO A 1 105 ? -1.844 -4.381 -3.495 1.00 91.62 105 PRO A CA 1
ATOM 782 C C . PRO A 1 105 ? -2.031 -3.889 -4.932 1.00 91.62 105 PRO A C 1
ATOM 784 O O . PRO A 1 105 ? -1.952 -4.656 -5.892 1.00 91.62 105 PRO A O 1
ATOM 787 N N . LYS A 1 106 ? -2.261 -2.588 -5.086 1.00 91.00 106 LYS A N 1
ATOM 788 C CA . LYS A 1 106 ? -2.420 -1.927 -6.379 1.00 91.00 106 LYS A CA 1
ATOM 789 C C . LYS A 1 106 ? -1.282 -0.948 -6.580 1.00 91.00 106 LYS A C 1
ATOM 791 O O . LYS A 1 106 ? -0.940 -0.196 -5.678 1.00 91.00 106 LYS A O 1
ATOM 796 N N . TYR A 1 107 ? -0.727 -0.901 -7.780 1.00 86.81 107 TYR A N 1
ATOM 797 C CA . TYR A 1 107 ? 0.289 0.088 -8.110 1.00 86.81 107 TYR A CA 1
ATOM 798 C C . TYR A 1 107 ? -0.250 1.154 -9.041 1.00 86.81 107 TYR A C 1
ATOM 800 O O . TYR A 1 107 ? -0.847 0.851 -10.074 1.00 86.81 107 TYR A O 1
ATOM 808 N N . ALA A 1 108 ? -0.020 2.405 -8.666 1.00 87.44 108 ALA A N 1
ATOM 809 C CA . ALA A 1 108 ? -0.359 3.572 -9.458 1.00 87.44 108 ALA A CA 1
ATOM 810 C C . ALA A 1 108 ? 0.697 4.656 -9.219 1.00 87.44 108 ALA A C 1
ATOM 812 O O . ALA A 1 108 ? 1.239 4.764 -8.127 1.00 87.44 108 ALA A O 1
ATOM 813 N N . GLU A 1 109 ? 1.039 5.434 -10.246 1.00 85.50 109 GLU A N 1
ATOM 814 C CA . GLU A 1 109 ? 1.876 6.646 -10.109 1.00 85.50 109 GLU A CA 1
ATOM 815 C C . GLU A 1 109 ? 3.246 6.453 -9.411 1.00 85.50 109 GLU A C 1
ATOM 817 O O . GLU A 1 109 ? 3.893 7.397 -8.945 1.00 85.50 109 GLU A O 1
ATOM 822 N N . GLY A 1 110 ? 3.752 5.219 -9.377 1.00 83.56 110 GLY A N 1
ATOM 823 C CA . GLY A 1 110 ? 4.997 4.894 -8.691 1.00 83.56 110 GLY A CA 1
ATOM 824 C C . GLY A 1 110 ? 4.901 4.656 -7.200 1.00 83.56 110 GLY A C 1
ATOM 825 O O . GLY A 1 110 ? 5.919 4.705 -6.505 1.00 83.56 110 GLY A O 1
ATOM 826 N N . ALA A 1 111 ? 3.700 4.390 -6.719 1.00 87.94 111 ALA A N 1
ATOM 827 C CA . ALA A 1 111 ? 3.470 3.992 -5.359 1.00 87.94 111 ALA A CA 1
ATOM 828 C C . ALA A 1 111 ? 2.566 2.758 -5.298 1.00 87.94 111 ALA A C 1
ATOM 830 O O . ALA A 1 111 ? 1.719 2.519 -6.162 1.00 87.94 111 ALA A O 1
ATOM 831 N N . LEU A 1 112 ? 2.802 1.950 -4.274 1.00 87.81 112 LEU A N 1
ATOM 832 C CA . LEU A 1 112 ? 1.993 0.804 -3.925 1.00 87.81 112 LEU A CA 1
ATOM 833 C C . LEU A 1 112 ? 0.925 1.266 -2.939 1.00 87.81 112 LEU A C 1
ATOM 835 O O . LEU A 1 112 ? 1.230 1.718 -1.835 1.00 87.81 112 LEU A O 1
ATOM 839 N N . TYR A 1 113 ? -0.315 1.160 -3.375 1.00 90.62 113 TYR A N 1
ATOM 840 C CA . TYR A 1 113 ? -1.520 1.400 -2.606 1.00 90.62 113 TYR A CA 1
ATOM 841 C C . TYR A 1 113 ? -2.096 0.066 -2.162 1.00 90.62 113 TYR A C 1
ATOM 843 O O . TYR A 1 113 ? -1.886 -0.970 -2.800 1.00 90.62 113 TYR A O 1
ATOM 851 N N . PHE A 1 114 ? -2.856 0.095 -1.081 1.00 91.50 114 PHE A N 1
ATOM 852 C CA . PHE A 1 114 ? -3.608 -1.061 -0.640 1.00 91.50 114 PHE A CA 1
ATOM 853 C C . PHE A 1 114 ? -5.086 -0.795 -0.889 1.00 91.50 114 PHE A C 1
ATOM 855 O O . PHE A 1 114 ? -5.654 0.120 -0.302 1.00 91.50 114 PHE A O 1
ATOM 862 N N . ALA A 1 115 ? -5.692 -1.573 -1.786 1.00 91.81 115 ALA A N 1
ATOM 863 C CA . ALA A 1 115 ? -7.119 -1.492 -2.064 1.00 91.81 115 ALA A CA 1
ATOM 864 C C . ALA A 1 115 ? -7.844 -2.557 -1.219 1.00 91.81 115 ALA A C 1
ATOM 866 O O . ALA A 1 115 ? -7.798 -3.739 -1.580 1.00 91.81 115 ALA A O 1
ATOM 867 N N . PRO A 1 116 ? -8.468 -2.185 -0.085 1.00 94.12 116 PRO A N 1
ATOM 868 C CA . PRO A 1 116 ? -9.174 -3.138 0.762 1.00 94.12 116 PRO A CA 1
ATOM 869 C C . PRO A 1 116 ? -10.434 -3.663 0.060 1.00 94.12 116 PRO A C 1
ATOM 871 O O . PRO A 1 116 ? -11.324 -2.906 -0.334 1.00 94.12 116 PRO A O 1
ATOM 874 N N . GLU A 1 117 ? -10.546 -4.983 -0.050 1.00 94.00 117 GLU A N 1
ATOM 875 C CA . GLU A 1 117 ? -11.778 -5.650 -0.474 1.00 94.00 117 GLU A CA 1
ATOM 876 C C . GLU A 1 117 ? -12.761 -5.715 0.696 1.00 94.00 117 GLU A C 1
ATOM 878 O O . GLU A 1 117 ? -13.926 -5.330 0.567 1.00 94.00 117 GLU A O 1
ATOM 883 N N . LYS A 1 118 ? -12.259 -6.145 1.858 1.00 93.75 118 LYS A N 1
ATOM 884 C CA . LYS A 1 118 ? -13.025 -6.318 3.091 1.00 93.75 118 LYS A CA 1
ATOM 885 C C . LYS A 1 118 ? -12.286 -5.674 4.258 1.00 93.75 118 LYS A C 1
ATOM 887 O O . LYS A 1 118 ? -11.075 -5.838 4.370 1.00 93.75 118 LYS A O 1
ATOM 892 N N . ILE A 1 119 ? -13.017 -4.978 5.122 1.00 92.81 119 ILE A N 1
ATOM 893 C CA . ILE A 1 119 ? -12.515 -4.475 6.400 1.00 92.81 119 ILE A CA 1
ATOM 894 C C . ILE A 1 119 ? -13.399 -5.067 7.491 1.00 92.81 119 ILE A C 1
ATOM 896 O O . ILE A 1 119 ? -14.621 -4.961 7.426 1.00 92.81 119 ILE A O 1
ATOM 900 N N . ASP A 1 120 ? -12.775 -5.711 8.465 1.00 93.19 120 ASP A N 1
ATOM 901 C CA . ASP A 1 120 ? -13.417 -6.234 9.661 1.00 93.19 120 ASP A CA 1
ATOM 902 C C . ASP A 1 120 ? -12.941 -5.392 10.850 1.00 93.19 120 ASP A C 1
ATOM 904 O O . ASP A 1 120 ? -11.758 -5.391 11.203 1.00 93.19 120 ASP A O 1
ATOM 908 N N . VAL A 1 121 ? -13.864 -4.649 11.459 1.00 90.31 121 VAL A N 1
ATOM 909 C CA . VAL A 1 121 ? -13.611 -3.911 12.702 1.00 90.31 121 VAL A CA 1
ATOM 910 C C . VAL A 1 121 ? -13.802 -4.893 13.852 1.00 90.31 121 VAL A C 1
ATOM 912 O O . VAL A 1 121 ? -14.903 -5.399 14.054 1.00 90.31 121 VAL A O 1
ATOM 915 N N . GLY A 1 122 ? -12.717 -5.217 14.552 1.00 87.31 122 GLY A N 1
ATOM 916 C CA . GLY A 1 122 ? -12.700 -6.230 15.601 1.00 87.31 122 GLY A CA 1
ATOM 917 C C . GLY A 1 122 ? -13.218 -5.677 16.920 1.00 87.31 122 GLY A C 1
ATOM 918 O O . GLY A 1 122 ? -14.356 -5.932 17.314 1.00 87.31 122 GLY A O 1
ATOM 919 N N . ARG A 1 123 ? -12.370 -4.924 17.621 1.00 86.00 123 ARG A N 1
ATOM 920 C CA . ARG A 1 123 ? -12.646 -4.439 18.975 1.00 86.00 123 ARG A CA 1
ATOM 921 C C . ARG A 1 123 ? -12.601 -2.924 19.027 1.00 86.00 123 ARG A C 1
ATOM 923 O O . ARG A 1 123 ? -11.649 -2.318 18.550 1.00 86.00 123 ARG A O 1
ATOM 930 N N . LEU A 1 124 ? -13.609 -2.328 19.658 1.00 85.44 124 LEU A N 1
ATOM 931 C CA . LEU A 1 124 ? -13.622 -0.913 20.012 1.00 85.44 124 LEU A CA 1
ATOM 932 C C . LEU A 1 124 ? -13.618 -0.797 21.537 1.00 85.44 124 LEU A C 1
ATOM 934 O O . LEU A 1 124 ? -14.592 -1.154 22.206 1.00 85.44 124 LEU A O 1
ATOM 938 N N . ALA A 1 125 ? -12.509 -0.305 22.081 1.00 87.69 125 ALA A N 1
ATOM 939 C CA . ALA A 1 125 ? -12.347 -0.039 23.501 1.00 87.69 125 ALA A CA 1
ATOM 940 C C . ALA A 1 125 ? -12.338 1.472 23.750 1.00 87.69 125 ALA A C 1
ATOM 942 O O . ALA A 1 125 ? -11.605 2.232 23.127 1.00 87.69 125 ALA A O 1
ATOM 943 N N . TYR A 1 126 ? -13.158 1.927 24.686 1.00 85.38 126 TYR A N 1
ATOM 944 C CA . TYR A 1 126 ? -13.251 3.318 25.099 1.00 85.38 126 TYR A CA 1
ATOM 945 C C . TYR A 1 126 ? -12.633 3.460 26.486 1.00 85.38 126 TYR A C 1
ATOM 947 O O . TYR A 1 126 ? -13.141 2.892 27.449 1.00 85.38 126 TYR A O 1
ATOM 955 N N . GLN A 1 127 ? -11.535 4.210 26.607 1.00 85.19 127 GLN A N 1
ATOM 956 C CA . GLN A 1 127 ? -10.747 4.287 27.846 1.00 85.19 127 GLN A CA 1
ATOM 957 C C . GLN A 1 127 ? -10.324 2.906 28.396 1.00 85.19 127 GLN A C 1
ATOM 959 O O . GLN A 1 127 ? -10.279 2.711 29.609 1.00 85.19 127 GLN A O 1
ATOM 964 N N . GLY A 1 128 ? -10.048 1.943 27.510 1.00 80.38 128 GLY A N 1
ATOM 965 C CA . GLY A 1 128 ? -9.692 0.567 27.875 1.00 80.38 128 GLY A CA 1
ATOM 966 C C . GLY A 1 128 ? -10.876 -0.336 28.247 1.00 80.38 128 GLY A C 1
ATOM 967 O O . GLY A 1 128 ? -10.668 -1.507 28.548 1.00 80.38 128 GLY A O 1
ATOM 968 N N . GLU A 1 129 ? -12.113 0.170 28.205 1.00 81.19 129 GLU A N 1
ATOM 969 C CA . GLU A 1 129 ? -13.328 -0.608 28.467 1.00 81.19 129 GLU A CA 1
ATOM 970 C C . GLU A 1 129 ? -14.060 -0.922 27.163 1.00 81.19 129 GLU A C 1
ATOM 972 O O . GLU A 1 129 ? -14.219 -0.055 26.302 1.00 81.19 129 GLU A O 1
ATOM 977 N N . ASN A 1 130 ? -14.561 -2.147 27.012 1.00 78.69 130 ASN A N 1
ATOM 978 C CA . ASN A 1 130 ? -15.380 -2.481 25.846 1.00 78.69 130 ASN A CA 1
ATOM 979 C C . ASN A 1 130 ? -16.706 -1.71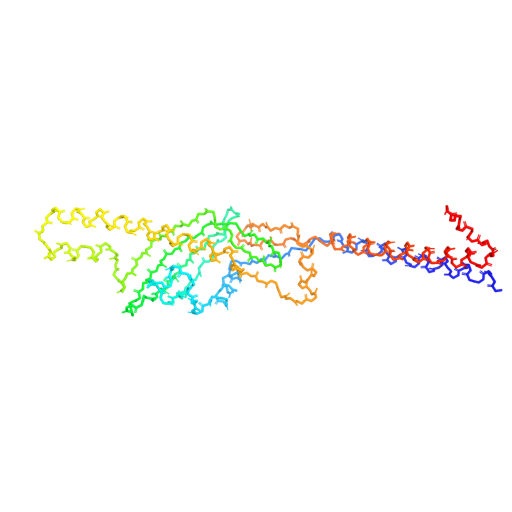6 25.874 1.00 78.69 130 ASN A C 1
ATOM 981 O O . ASN A 1 130 ? -17.297 -1.514 26.939 1.00 78.69 130 ASN A O 1
ATOM 985 N N . ALA A 1 131 ? -17.232 -1.367 24.697 1.00 72.75 131 ALA A N 1
ATOM 986 C CA . ALA A 1 131 ? -18.555 -0.749 24.570 1.00 72.75 131 ALA A CA 1
ATOM 987 C C . ALA A 1 131 ? -19.646 -1.548 25.318 1.00 72.75 131 ALA A C 1
ATOM 989 O O . ALA A 1 131 ? -20.475 -0.973 26.028 1.00 72.75 131 ALA A O 1
ATOM 990 N N . SER A 1 132 ? -19.576 -2.882 25.261 1.00 71.75 132 SER A N 1
ATOM 991 C CA . SER A 1 132 ? -20.461 -3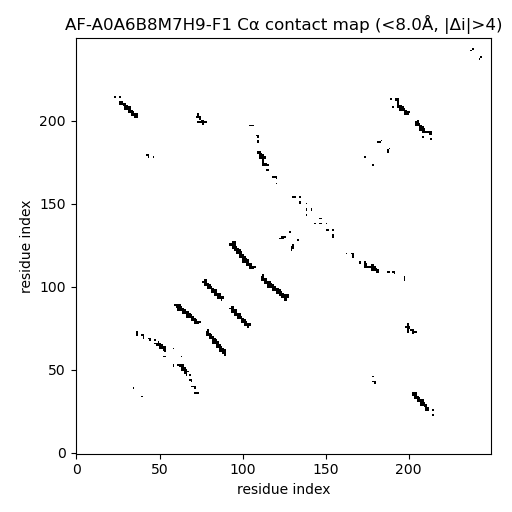.802 25.986 1.00 71.75 132 SER A CA 1
ATOM 992 C C . SER A 1 132 ? -20.386 -3.661 27.513 1.00 71.75 132 SER A C 1
ATOM 994 O O . SER A 1 132 ? -21.408 -3.739 28.195 1.00 71.75 132 SER A O 1
ATOM 996 N N . GLU A 1 133 ? -19.201 -3.415 28.074 1.00 78.75 133 GLU A N 1
ATOM 997 C CA . GLU A 1 133 ? -18.996 -3.244 29.520 1.00 78.75 133 GLU A CA 1
ATOM 998 C C . GLU A 1 133 ? -19.507 -1.884 30.004 1.00 78.75 133 GLU A C 1
ATOM 1000 O O . GLU A 1 133 ? -20.140 -1.790 31.062 1.00 78.75 133 GLU A O 1
ATOM 1005 N N . LEU A 1 134 ? -19.298 -0.838 29.201 1.00 76.94 134 LEU A N 1
ATOM 1006 C CA . LEU A 1 134 ? -19.843 0.498 29.438 1.00 76.94 134 LEU A CA 1
ATOM 1007 C C . LEU A 1 134 ? -21.374 0.474 29.491 1.00 76.94 134 LEU A C 1
ATOM 1009 O O . LEU A 1 134 ? -21.982 1.012 30.423 1.00 76.94 134 LEU A O 1
ATOM 1013 N N . VAL A 1 135 ? -21.996 -0.203 28.523 1.00 74.19 135 VAL A N 1
ATOM 1014 C CA . VAL A 1 135 ? -23.451 -0.391 28.464 1.00 74.19 135 VAL A CA 1
ATOM 1015 C C . VAL A 1 135 ? -23.934 -1.224 29.649 1.00 74.19 135 VAL A C 1
ATOM 1017 O O . VAL A 1 135 ? -24.889 -0.824 30.317 1.00 74.19 135 VAL A O 1
ATOM 1020 N N . GLY A 1 136 ? -23.245 -2.320 29.982 1.00 76.31 136 GLY A N 1
ATOM 1021 C CA . GLY A 1 136 ? -23.574 -3.161 31.136 1.00 76.31 136 GLY A CA 1
ATOM 1022 C C . GLY A 1 136 ? -23.552 -2.394 32.462 1.00 76.31 136 GLY A C 1
ATOM 1023 O O . GLY A 1 136 ? -24.458 -2.535 33.285 1.00 76.31 136 GLY A O 1
ATOM 1024 N N . ARG A 1 137 ? -22.571 -1.506 32.654 1.00 80.69 137 ARG A N 1
ATOM 1025 C CA . ARG A 1 137 ? -22.450 -0.665 33.854 1.00 80.69 137 ARG A CA 1
ATOM 1026 C C . ARG A 1 137 ? -23.543 0.394 33.948 1.00 80.69 137 ARG A C 1
ATOM 1028 O O . ARG A 1 137 ? -24.067 0.642 35.035 1.00 80.69 137 ARG A O 1
ATOM 1035 N N . LEU A 1 138 ? -23.883 1.027 32.826 1.00 76.69 138 LEU A N 1
ATOM 1036 C CA . LEU A 1 138 ? -24.978 1.995 32.763 1.00 76.69 138 LEU A CA 1
ATOM 1037 C C . LEU A 1 138 ? -26.323 1.313 33.029 1.00 76.69 138 LEU A C 1
ATOM 1039 O O . LEU A 1 138 ? -27.109 1.812 33.832 1.00 76.69 138 LEU A O 1
ATOM 1043 N N . ALA A 1 139 ? -26.552 0.141 32.435 1.00 73.94 139 ALA A N 1
ATOM 1044 C CA . ALA A 1 139 ? -27.753 -0.654 32.663 1.00 73.94 139 ALA A CA 1
ATOM 1045 C C . ALA A 1 139 ? -27.880 -1.095 34.132 1.00 73.94 139 ALA A C 1
ATOM 1047 O O . ALA A 1 139 ? -28.946 -0.938 34.726 1.00 73.94 139 ALA A O 1
ATOM 1048 N N . GLY A 1 140 ? -26.784 -1.558 34.746 1.00 75.75 140 GLY A N 1
ATOM 1049 C CA . GLY A 1 140 ? -26.755 -1.965 36.155 1.00 75.75 140 GLY A CA 1
ATOM 1050 C C . GLY A 1 140 ? -27.084 -0.836 37.138 1.00 75.75 140 GLY A C 1
ATOM 1051 O O . GLY A 1 140 ? -27.673 -1.091 38.184 1.00 75.75 140 GLY A O 1
ATOM 1052 N N . LYS A 1 141 ? -26.776 0.422 36.794 1.00 79.19 141 LYS A N 1
ATOM 1053 C CA . LYS A 1 141 ? -27.138 1.594 37.613 1.00 79.19 141 LYS A CA 1
ATOM 1054 C C . LYS A 1 141 ? -28.590 2.047 37.443 1.00 79.19 141 LYS A C 1
ATOM 1056 O O . LYS A 1 141 ? -29.100 2.740 38.316 1.00 79.19 141 LYS A O 1
ATOM 1061 N N . LEU A 1 142 ? -29.236 1.702 36.329 1.00 77.25 142 LEU A N 1
ATOM 1062 C CA . LEU A 1 142 ? -30.561 2.220 35.967 1.00 77.25 142 LEU A CA 1
ATOM 1063 C C . LEU A 1 142 ? -31.713 1.273 36.343 1.00 77.25 142 LEU A C 1
ATOM 1065 O O . LEU A 1 142 ? -32.863 1.702 36.317 1.00 77.25 142 LEU A O 1
ATOM 1069 N N . GLY A 1 143 ? -31.423 0.019 36.719 1.00 77.56 143 GLY A N 1
ATOM 1070 C CA . GLY A 1 143 ? -32.352 -0.903 37.397 1.00 77.56 143 GLY A CA 1
ATOM 1071 C C . GLY A 1 143 ? -33.653 -1.242 36.656 1.00 77.56 143 GLY A C 1
ATOM 1072 O O . GLY A 1 143 ? -34.565 -1.791 37.265 1.00 77.56 143 GLY A O 1
ATOM 1073 N N . ASN A 1 144 ? -33.778 -0.893 35.373 1.00 82.94 144 ASN A N 1
ATOM 1074 C CA . ASN A 1 144 ? -35.031 -0.984 34.629 1.00 82.94 144 ASN A CA 1
ATOM 1075 C C . ASN A 1 144 ? -34.831 -1.779 33.330 1.00 82.94 144 ASN A C 1
ATOM 1077 O O . ASN A 1 144 ? -34.157 -1.318 32.404 1.00 82.94 144 ASN A O 1
ATOM 1081 N N . ASP A 1 145 ? -35.438 -2.965 33.256 1.00 83.06 145 ASP A N 1
ATOM 1082 C CA . ASP A 1 145 ? -35.233 -3.941 32.175 1.00 83.06 145 ASP A CA 1
ATOM 1083 C C . ASP A 1 145 ? -35.609 -3.399 30.787 1.00 83.06 145 ASP A C 1
ATOM 1085 O O . ASP A 1 145 ? -34.939 -3.683 29.793 1.00 83.06 145 ASP A O 1
ATOM 1089 N N . LYS A 1 146 ? -36.630 -2.533 30.702 1.00 79.62 146 LYS A N 1
ATOM 1090 C CA . LYS A 1 146 ? -37.005 -1.870 29.437 1.00 79.62 146 LYS A CA 1
ATOM 1091 C C . LYS A 1 146 ? -35.935 -0.895 28.950 1.00 79.62 146 LYS A C 1
ATOM 1093 O O . LYS A 1 146 ? -35.718 -0.763 27.747 1.00 79.62 146 LYS A O 1
ATOM 1098 N N . LEU A 1 147 ? -35.272 -0.207 29.878 1.00 78.06 147 LEU A N 1
ATOM 1099 C CA . LEU A 1 147 ? -34.200 0.729 29.552 1.00 78.06 147 LEU A CA 1
ATOM 1100 C C . LEU A 1 147 ? -32.941 -0.021 29.112 1.00 78.06 147 LEU A C 1
ATOM 1102 O O . LEU A 1 147 ? -32.254 0.432 28.202 1.00 78.06 147 LEU A O 1
ATOM 1106 N N . ARG A 1 148 ? -32.681 -1.185 29.718 1.00 78.56 148 ARG A N 1
ATOM 1107 C CA . ARG A 1 148 ? -31.595 -2.089 29.337 1.00 78.56 148 ARG A CA 1
ATOM 1108 C C . ARG A 1 148 ? -31.746 -2.580 27.897 1.00 78.56 148 ARG A C 1
ATOM 1110 O O . ARG A 1 148 ? -30.827 -2.379 27.114 1.00 78.56 148 ARG A O 1
ATOM 1117 N N . ALA A 1 149 ? -32.918 -3.091 27.516 1.00 81.50 149 ALA A N 1
ATOM 1118 C CA . ALA A 1 149 ? -33.172 -3.515 26.135 1.00 81.50 149 ALA A CA 1
ATOM 1119 C C . ALA A 1 149 ? -33.050 -2.352 25.125 1.00 81.50 149 ALA A C 1
ATOM 1121 O O . ALA A 1 149 ? -32.514 -2.517 24.031 1.00 81.50 149 ALA A O 1
ATOM 1122 N N . ALA A 1 150 ? -33.504 -1.147 25.494 1.00 81.75 150 ALA A N 1
ATOM 1123 C CA . ALA A 1 150 ? -33.361 0.041 24.649 1.00 81.75 150 ALA A CA 1
ATOM 1124 C C . ALA A 1 150 ? -31.900 0.517 24.521 1.00 81.75 150 ALA A C 1
ATOM 1126 O O . ALA A 1 150 ? -31.506 1.001 23.459 1.00 81.75 150 ALA A O 1
ATOM 1127 N N . LEU A 1 151 ? -31.104 0.394 25.589 1.00 77.50 151 LEU A N 1
ATOM 1128 C CA . LEU A 1 151 ? -29.670 0.685 25.592 1.00 77.50 151 LEU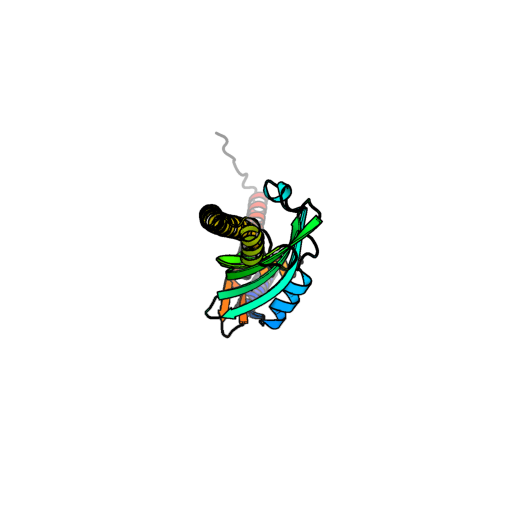 A CA 1
ATOM 1129 C C . LEU A 1 151 ? -28.896 -0.338 24.764 1.00 77.50 151 LEU A C 1
ATOM 1131 O O . LEU A 1 151 ? -28.065 0.077 23.971 1.00 77.50 151 LEU A O 1
ATOM 1135 N N . GLU A 1 152 ? -29.208 -1.628 24.882 1.00 80.00 152 GLU A N 1
ATOM 1136 C CA . GLU A 1 152 ? -28.609 -2.696 24.071 1.00 80.00 152 GLU A CA 1
ATOM 1137 C C . GLU A 1 152 ? -28.914 -2.487 22.577 1.00 80.00 152 GLU A C 1
ATOM 1139 O O . GLU A 1 152 ? -28.000 -2.468 21.756 1.00 80.00 152 GLU A O 1
ATOM 1144 N N . ALA A 1 153 ? -30.167 -2.181 22.214 1.00 81.56 153 ALA A N 1
ATOM 1145 C CA . ALA A 1 153 ? -30.533 -1.885 20.826 1.00 81.56 153 ALA A CA 1
ATOM 1146 C C . ALA A 1 153 ? -29.860 -0.612 20.274 1.00 81.56 153 ALA A C 1
ATOM 1148 O O . ALA A 1 153 ? -29.569 -0.522 19.079 1.00 81.56 153 ALA A O 1
ATOM 1149 N N . LYS A 1 154 ? -29.624 0.400 21.121 1.00 78.12 154 LYS A N 1
ATOM 1150 C CA . LYS A 1 154 ? -28.884 1.611 20.731 1.00 78.12 154 LYS A CA 1
ATOM 1151 C C . LYS A 1 154 ? -27.381 1.382 20.667 1.00 78.12 154 LYS A C 1
ATOM 1153 O O . LYS A 1 154 ? -26.752 1.973 19.800 1.00 78.12 154 LYS A O 1
ATOM 1158 N N . ALA A 1 155 ? -26.834 0.558 21.555 1.00 74.31 155 ALA A N 1
ATOM 1159 C CA . ALA A 1 155 ? -25.433 0.167 21.550 1.00 74.31 155 ALA A CA 1
ATOM 1160 C C . ALA A 1 155 ? -25.110 -0.570 20.256 1.00 74.31 155 ALA A C 1
ATOM 1162 O O . ALA A 1 155 ? -24.213 -0.152 19.545 1.00 74.31 155 ALA A O 1
ATOM 1163 N N . GLN A 1 156 ? -25.942 -1.536 19.864 1.00 79.56 156 GLN A N 1
ATOM 1164 C CA . GLN A 1 156 ? -25.743 -2.261 18.615 1.00 79.56 156 GLN A CA 1
ATOM 1165 C C . GLN A 1 156 ? -25.821 -1.345 17.387 1.00 79.56 156 GLN A C 1
ATOM 1167 O O . GLN A 1 156 ? -24.958 -1.393 16.521 1.00 79.56 156 GLN A O 1
ATOM 1172 N N . LYS A 1 157 ? -26.784 -0.412 17.352 1.00 80.75 157 LYS A N 1
ATOM 1173 C CA . LYS A 1 157 ? -26.828 0.615 16.296 1.00 80.75 157 LYS A CA 1
ATOM 1174 C C . LYS A 1 157 ? -25.620 1.554 16.316 1.00 80.75 157 LYS A C 1
ATOM 1176 O O . LYS A 1 157 ? -25.237 2.055 15.262 1.00 80.75 157 LYS A O 1
ATOM 1181 N N . ALA A 1 158 ? -25.070 1.849 17.493 1.00 73.69 158 ALA A N 1
ATOM 1182 C CA . ALA A 1 158 ? -23.877 2.673 17.633 1.00 73.69 158 ALA A CA 1
ATOM 1183 C C . ALA A 1 158 ? -22.627 1.919 17.167 1.00 73.69 158 ALA A C 1
ATOM 1185 O O . ALA A 1 158 ? -21.807 2.525 16.487 1.00 73.69 158 ALA A O 1
ATOM 1186 N N . ASP A 1 159 ? -22.529 0.623 17.461 1.00 76.00 159 ASP A N 1
ATOM 1187 C CA . ASP A 1 159 ? -21.457 -0.259 17.004 1.00 76.00 159 ASP A CA 1
ATOM 1188 C C . ASP A 1 159 ? -21.503 -0.416 15.479 1.00 76.00 159 ASP A C 1
ATOM 1190 O O . ASP A 1 159 ? -20.494 -0.189 14.819 1.00 76.00 159 ASP A O 1
ATOM 1194 N N . ASP A 1 160 ? -22.679 -0.674 14.896 1.00 81.56 160 ASP A N 1
ATOM 1195 C CA . ASP A 1 160 ? -22.860 -0.762 13.439 1.00 81.56 160 ASP A CA 1
ATOM 1196 C C . ASP A 1 160 ? -22.505 0.562 12.743 1.00 81.56 160 ASP A C 1
ATOM 1198 O O . ASP A 1 160 ? -21.823 0.597 11.712 1.00 81.56 160 ASP A O 1
ATOM 1202 N N . TRP A 1 161 ? -22.956 1.684 13.316 1.00 79.94 161 TRP A N 1
ATOM 1203 C CA . TRP A 1 161 ? -22.637 3.014 12.806 1.00 79.94 161 TRP A CA 1
ATOM 1204 C C . TRP A 1 161 ? -21.140 3.318 12.920 1.00 79.94 161 TRP A C 1
ATOM 1206 O O . TRP A 1 161 ? -20.550 3.826 11.965 1.00 79.94 161 TRP A O 1
ATOM 1216 N N . ALA A 1 162 ? -20.516 2.985 14.053 1.00 77.62 162 ALA A N 1
ATOM 1217 C CA . ALA A 1 162 ? -19.090 3.179 14.280 1.00 77.62 162 ALA A CA 1
ATOM 1218 C C . ALA A 1 162 ? -18.266 2.313 13.325 1.00 77.62 162 ALA A C 1
ATOM 1220 O O . ALA A 1 162 ? -17.356 2.832 12.686 1.00 77.62 162 ALA A O 1
ATOM 1221 N N . ALA A 1 163 ? -18.627 1.041 13.149 1.00 81.25 163 ALA A N 1
ATOM 1222 C CA . ALA A 1 163 ? -17.987 0.138 12.201 1.00 81.25 163 ALA A CA 1
ATOM 1223 C C . ALA A 1 163 ? -18.089 0.670 10.765 1.00 81.25 163 ALA A C 1
ATOM 1225 O O . ALA A 1 163 ? -17.088 0.706 10.057 1.00 81.25 163 ALA A O 1
ATOM 1226 N N . THR A 1 164 ? -19.258 1.178 10.359 1.00 82.00 164 THR A N 1
ATOM 1227 C CA . THR A 1 164 ? -19.457 1.786 9.031 1.00 82.00 164 THR A CA 1
ATOM 1228 C C . THR A 1 164 ? -18.613 3.052 8.850 1.00 82.00 164 THR A C 1
ATOM 1230 O O . THR A 1 164 ? -18.004 3.262 7.800 1.00 82.00 164 THR A O 1
ATOM 1233 N N . ALA A 1 165 ? -18.559 3.914 9.869 1.00 78.69 165 ALA A N 1
ATOM 1234 C CA . ALA A 1 165 ? -17.762 5.137 9.829 1.00 78.69 165 ALA A CA 1
ATOM 1235 C C . ALA A 1 165 ? -16.255 4.834 9.780 1.00 78.69 165 ALA A C 1
ATOM 1237 O O . ALA A 1 165 ? -15.520 5.492 9.040 1.00 78.69 165 ALA A O 1
ATOM 1238 N N . VAL A 1 166 ? -15.808 3.831 10.540 1.00 82.19 166 VAL A N 1
ATOM 1239 C CA . VAL A 1 166 ? -14.422 3.354 10.561 1.00 82.19 166 VAL A CA 1
ATOM 1240 C C . VAL A 1 166 ? -14.057 2.690 9.235 1.00 82.19 166 VAL A C 1
ATOM 1242 O O . VAL A 1 166 ? -13.016 3.037 8.689 1.00 82.19 166 VAL A O 1
ATOM 1245 N N . ASP A 1 167 ? -14.905 1.826 8.665 1.00 85.06 167 ASP A N 1
ATOM 1246 C CA . ASP A 1 167 ? -14.685 1.225 7.338 1.00 85.06 167 ASP A CA 1
ATOM 1247 C C . ASP A 1 167 ? -14.522 2.310 6.267 1.00 85.06 167 ASP A C 1
ATOM 1249 O O . ASP A 1 167 ? -13.516 2.331 5.561 1.00 85.06 167 ASP A O 1
ATOM 1253 N N . ALA A 1 168 ? -15.436 3.283 6.203 1.00 83.25 168 ALA A N 1
ATOM 1254 C CA . ALA A 1 168 ? -15.349 4.373 5.232 1.00 83.25 168 ALA A CA 1
ATOM 1255 C C . ALA A 1 168 ? -14.078 5.226 5.411 1.00 83.25 168 ALA A C 1
ATOM 1257 O O . ALA A 1 168 ? -13.438 5.611 4.427 1.00 83.25 168 ALA A O 1
ATOM 1258 N N . ALA A 1 169 ? -13.692 5.517 6.658 1.00 80.81 169 ALA A N 1
ATOM 1259 C CA . ALA A 1 169 ? -12.480 6.273 6.958 1.00 80.81 169 ALA A CA 1
ATOM 1260 C C . ALA A 1 169 ? -11.207 5.484 6.615 1.00 80.81 169 ALA A C 1
ATOM 1262 O O . ALA A 1 169 ? -10.296 6.048 6.009 1.00 80.81 169 ALA A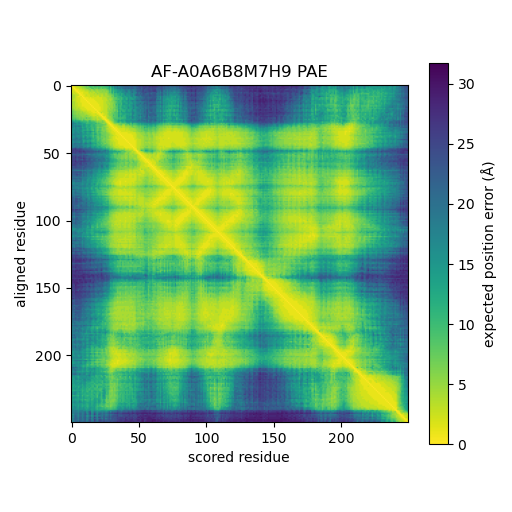 O 1
ATOM 1263 N N . LEU A 1 170 ? -11.152 4.193 6.956 1.00 84.50 170 LEU A N 1
ATOM 1264 C CA . LEU A 1 170 ? -10.022 3.313 6.665 1.00 84.50 170 LEU A CA 1
ATOM 1265 C C . LEU A 1 170 ? -9.880 3.057 5.169 1.00 84.50 170 LEU A C 1
ATOM 1267 O O . LEU A 1 170 ? -8.770 3.176 4.662 1.00 84.50 170 LEU A O 1
ATOM 1271 N N . ARG A 1 171 ? -10.974 2.787 4.443 1.00 88.88 171 ARG A N 1
ATOM 1272 C CA . ARG A 1 171 ? -10.961 2.672 2.973 1.00 88.88 171 ARG A CA 1
ATOM 1273 C C . ARG A 1 171 ? -10.350 3.908 2.345 1.00 88.88 171 ARG A C 1
ATOM 1275 O O . ARG A 1 171 ? -9.373 3.808 1.612 1.00 88.88 171 ARG A O 1
ATOM 1282 N N . ARG A 1 172 ? -10.867 5.084 2.709 1.00 84.25 172 ARG A N 1
ATOM 1283 C CA . ARG A 1 172 ? -10.355 6.353 2.195 1.00 84.25 172 ARG A CA 1
ATOM 1284 C C . ARG A 1 172 ? -8.880 6.553 2.536 1.00 84.25 172 ARG A C 1
ATOM 1286 O O . ARG A 1 172 ? -8.103 6.961 1.681 1.00 84.25 172 ARG A O 1
ATOM 1293 N N . TYR A 1 173 ? -8.494 6.266 3.775 1.00 83.25 173 TYR A N 1
ATOM 1294 C CA . TYR A 1 173 ? -7.116 6.416 4.218 1.00 83.25 173 TYR A CA 1
ATOM 1295 C C . TYR A 1 173 ? -6.166 5.481 3.457 1.00 83.25 173 TYR A C 1
ATOM 1297 O O . TYR A 1 173 ? -5.143 5.944 2.963 1.00 83.25 173 TYR A O 1
ATOM 1305 N N . LEU A 1 174 ? -6.514 4.198 3.322 1.00 85.06 174 LEU A N 1
ATOM 1306 C CA . LEU A 1 174 ? -5.702 3.179 2.648 1.00 85.06 174 LEU A CA 1
ATOM 1307 C C . LEU A 1 174 ? -5.618 3.396 1.129 1.00 85.06 174 LEU A C 1
ATOM 1309 O O . LEU A 1 174 ? -4.584 3.110 0.527 1.00 85.06 174 LEU A O 1
ATOM 1313 N N . GLU A 1 175 ? -6.670 3.940 0.514 1.00 84.69 175 GLU A N 1
ATOM 1314 C CA . GLU A 1 175 ? -6.681 4.278 -0.913 1.00 84.69 175 GLU A CA 1
ATOM 1315 C C . GLU A 1 175 ? -5.887 5.555 -1.225 1.00 84.69 175 GLU A C 1
ATOM 1317 O O . GLU A 1 175 ? -5.223 5.627 -2.258 1.00 84.69 175 GLU A O 1
ATOM 1322 N N . GLU A 1 176 ? -5.925 6.565 -0.350 1.00 85.62 176 GLU A N 1
ATOM 1323 C CA . GLU A 1 176 ? -5.217 7.835 -0.568 1.00 85.62 176 GLU A CA 1
ATOM 1324 C C . GLU A 1 176 ? -3.734 7.765 -0.150 1.00 85.62 176 GLU A C 1
ATOM 1326 O O . GLU A 1 176 ? -2.891 8.464 -0.725 1.00 85.62 176 GLU A O 1
ATOM 1331 N N . ARG A 1 177 ? -3.384 6.944 0.852 1.00 84.19 177 ARG A N 1
ATOM 1332 C CA . ARG A 1 177 ? -2.010 6.828 1.363 1.00 84.19 177 ARG A CA 1
ATOM 1333 C C . ARG A 1 177 ? -1.272 5.659 0.713 1.00 84.19 177 ARG A C 1
ATOM 1335 O O . ARG A 1 177 ? -1.648 4.507 0.917 1.00 84.19 177 ARG A O 1
ATOM 1342 N N . PRO A 1 178 ? -0.157 5.918 0.014 1.00 87.38 178 PRO A N 1
ATOM 1343 C CA . PRO A 1 178 ? 0.683 4.833 -0.453 1.00 87.38 178 PRO A CA 1
ATOM 1344 C C . PRO A 1 178 ? 1.353 4.132 0.733 1.00 87.38 178 PRO A C 1
ATOM 1346 O O . PRO A 1 178 ? 1.953 4.786 1.584 1.00 87.38 178 PRO A O 1
ATOM 1349 N N . VAL A 1 179 ? 1.289 2.802 0.746 1.00 84.00 179 VAL A N 1
ATOM 1350 C CA . VAL A 1 179 ? 2.012 1.931 1.689 1.00 84.00 179 VAL A CA 1
ATOM 1351 C C . VAL A 1 179 ? 3.511 1.975 1.405 1.00 84.00 179 VAL A C 1
ATOM 1353 O O . VAL A 1 179 ? 4.347 1.895 2.302 1.00 84.00 179 VAL A O 1
ATOM 1356 N N . TYR A 1 180 ? 3.862 2.104 0.126 1.00 83.00 180 TYR A N 1
ATOM 1357 C CA . TYR A 1 180 ? 5.243 2.223 -0.298 1.00 83.00 180 TYR A CA 1
ATOM 1358 C C . TYR A 1 180 ? 5.351 3.147 -1.501 1.00 83.00 180 TYR A C 1
ATOM 1360 O O . TYR A 1 180 ? 4.724 2.921 -2.532 1.00 83.00 180 TYR A O 1
ATOM 1368 N N . ARG A 1 181 ? 6.185 4.178 -1.394 1.00 84.00 181 ARG A N 1
ATOM 1369 C CA . ARG A 1 181 ? 6.527 5.043 -2.519 1.00 84.00 181 ARG A CA 1
ATOM 1370 C C . ARG A 1 181 ? 7.918 4.675 -3.008 1.00 84.00 181 ARG A C 1
ATOM 1372 O O . ARG A 1 181 ? 8.866 4.657 -2.221 1.00 84.00 181 ARG A O 1
ATOM 1379 N N . LEU A 1 182 ? 8.043 4.393 -4.303 1.00 79.19 182 LEU A N 1
ATOM 1380 C CA . LEU A 1 182 ? 9.363 4.292 -4.914 1.00 79.19 182 LEU A CA 1
ATOM 1381 C C . LEU A 1 182 ? 10.052 5.645 -4.781 1.00 79.19 182 LEU A C 1
ATOM 1383 O O . LEU A 1 182 ? 9.424 6.695 -4.917 1.00 79.19 182 LEU A O 1
ATOM 1387 N N . LYS A 1 183 ? 11.352 5.614 -4.501 1.00 79.56 183 LYS A N 1
ATOM 1388 C CA . LYS A 1 183 ? 12.150 6.831 -4.401 1.00 79.56 183 LYS A CA 1
ATOM 1389 C C . LYS A 1 183 ? 12.024 7.615 -5.712 1.00 79.56 183 LYS A C 1
ATOM 1391 O O . LYS A 1 183 ? 12.165 7.032 -6.780 1.00 79.56 183 LYS A O 1
ATOM 1396 N N . ASP A 1 184 ? 11.758 8.919 -5.639 1.00 75.38 184 ASP A N 1
ATOM 1397 C CA . ASP A 1 184 ? 11.649 9.791 -6.820 1.00 75.38 184 ASP A CA 1
ATOM 1398 C C . ASP A 1 184 ? 13.051 10.165 -7.355 1.00 75.38 184 ASP A C 1
ATOM 1400 O O . ASP A 1 184 ? 13.405 11.332 -7.498 1.00 75.38 184 ASP A O 1
ATOM 1404 N N . ASP A 1 185 ? 13.890 9.159 -7.608 1.00 77.25 185 ASP A N 1
ATOM 1405 C CA . ASP A 1 185 ? 15.160 9.304 -8.315 1.00 77.25 185 ASP A CA 1
ATOM 1406 C C . ASP A 1 185 ? 15.029 8.827 -9.773 1.00 77.25 185 ASP A C 1
ATOM 1408 O O . ASP A 1 185 ? 14.026 8.233 -10.177 1.00 77.25 185 ASP A O 1
ATOM 1412 N N . MET A 1 186 ? 16.046 9.096 -10.604 1.00 65.00 186 MET A N 1
ATOM 1413 C CA . MET A 1 186 ? 16.058 8.630 -12.002 1.00 65.00 186 MET A CA 1
ATOM 1414 C C . MET A 1 186 ? 15.839 7.109 -12.105 1.00 65.00 186 MET A C 1
ATOM 1416 O O . MET A 1 186 ? 15.249 6.634 -13.074 1.00 65.00 186 MET A O 1
ATOM 1420 N N . LYS A 1 187 ? 16.273 6.351 -11.087 1.00 71.69 187 LYS A N 1
ATOM 1421 C CA . LYS A 1 187 ? 16.048 4.904 -10.987 1.00 71.69 187 LYS A CA 1
ATOM 1422 C C . LYS A 1 187 ? 14.576 4.585 -10.726 1.00 71.69 187 LYS A C 1
ATOM 1424 O O . LYS A 1 187 ? 14.026 3.707 -11.382 1.00 71.69 187 LYS A O 1
ATOM 1429 N N . GLY A 1 188 ? 13.921 5.331 -9.844 1.00 74.19 188 GLY A N 1
ATOM 1430 C CA . GLY A 1 188 ? 12.493 5.236 -9.583 1.00 74.19 188 GLY A CA 1
ATOM 1431 C C . GLY A 1 188 ? 11.654 5.518 -10.819 1.00 74.19 188 GLY A C 1
ATOM 1432 O O . GLY A 1 188 ? 10.752 4.745 -11.114 1.00 74.19 188 GLY A O 1
ATOM 1433 N N . ALA A 1 189 ? 11.975 6.555 -11.597 1.00 72.50 189 ALA A N 1
ATOM 1434 C CA . ALA A 1 189 ? 11.273 6.835 -12.854 1.00 72.50 189 ALA A CA 1
ATOM 1435 C C . ALA A 1 189 ? 11.377 5.667 -13.856 1.00 72.50 189 ALA A C 1
ATOM 1437 O O . ALA A 1 189 ? 10.377 5.281 -14.462 1.00 72.50 189 ALA A O 1
ATOM 1438 N N . ALA A 1 190 ? 12.559 5.053 -13.974 1.00 70.50 190 ALA A N 1
ATOM 1439 C CA . ALA A 1 190 ? 12.746 3.854 -14.788 1.00 70.50 190 ALA A CA 1
ATOM 1440 C C . ALA A 1 190 ? 11.940 2.656 -14.250 1.00 70.50 190 ALA A C 1
ATOM 1442 O O . ALA A 1 190 ? 11.254 1.988 -15.018 1.00 70.50 190 ALA A O 1
ATOM 1443 N N . MET A 1 191 ? 11.943 2.423 -12.933 1.00 75.69 191 MET A N 1
ATOM 1444 C CA . MET A 1 191 ? 11.140 1.366 -12.301 1.00 75.69 191 MET A CA 1
ATOM 1445 C C . MET A 1 191 ? 9.634 1.573 -12.503 1.00 75.69 191 MET A C 1
ATOM 1447 O O . MET A 1 191 ? 8.919 0.606 -12.750 1.00 75.69 191 MET A O 1
ATOM 1451 N N . LYS A 1 192 ? 9.155 2.826 -12.470 1.00 77.06 192 LYS A N 1
ATOM 1452 C CA . LYS A 1 192 ? 7.757 3.180 -12.768 1.00 77.06 192 LYS A CA 1
ATOM 1453 C C . LYS A 1 192 ? 7.355 2.779 -14.184 1.00 77.06 192 LYS A C 1
ATOM 1455 O O . LYS A 1 192 ? 6.269 2.244 -14.379 1.00 77.06 192 LYS A O 1
ATOM 1460 N N . ALA A 1 193 ? 8.231 3.018 -15.157 1.00 73.50 193 ALA A N 1
ATOM 1461 C CA . ALA A 1 193 ? 7.989 2.664 -16.554 1.00 73.50 193 ALA A CA 1
ATOM 1462 C C . ALA A 1 193 ? 8.133 1.157 -16.829 1.00 73.50 193 ALA A C 1
ATOM 1464 O O . ALA A 1 193 ? 7.490 0.635 -17.741 1.00 73.50 193 ALA A O 1
ATOM 1465 N N . ALA A 1 194 ? 8.974 0.471 -16.053 1.00 79.50 194 ALA A N 1
ATOM 1466 C CA . ALA A 1 194 ? 9.260 -0.947 -16.223 1.00 79.50 194 ALA A CA 1
ATOM 1467 C C . ALA A 1 194 ? 8.263 -1.866 -15.509 1.00 79.50 194 ALA A C 1
ATOM 1469 O O . ALA A 1 194 ? 8.288 -3.062 -15.762 1.00 79.50 194 ALA A O 1
ATOM 1470 N N . LEU A 1 195 ? 7.401 -1.371 -14.616 1.00 82.31 195 LEU A N 1
ATOM 1471 C CA . LEU A 1 195 ? 6.492 -2.258 -13.897 1.00 82.31 195 LEU A CA 1
ATOM 1472 C C . LEU A 1 195 ? 5.499 -2.936 -14.854 1.00 82.31 195 LEU A C 1
ATOM 1474 O O . LEU A 1 195 ? 4.737 -2.272 -15.562 1.00 82.31 195 LEU A O 1
ATOM 1478 N N . GLU A 1 196 ? 5.485 -4.267 -14.833 1.00 85.88 196 GLU A N 1
ATOM 1479 C CA . GLU A 1 196 ? 4.574 -5.080 -15.636 1.00 85.88 196 GLU A CA 1
ATOM 1480 C C . GLU A 1 196 ? 3.474 -5.700 -14.781 1.00 85.88 196 GLU A C 1
ATOM 1482 O O . GLU A 1 196 ? 2.290 -5.536 -15.083 1.00 85.88 196 GLU A O 1
ATOM 1487 N N . LYS A 1 197 ? 3.858 -6.389 -13.703 1.00 88.38 197 LYS A N 1
ATOM 1488 C CA . LYS A 1 197 ? 2.935 -7.166 -12.877 1.00 88.38 197 LYS A CA 1
ATOM 1489 C C . LYS A 1 197 ? 3.332 -7.102 -11.408 1.00 88.38 197 LYS A C 1
ATOM 1491 O O . LYS A 1 197 ? 4.510 -7.055 -11.066 1.00 88.38 197 LYS A O 1
ATOM 1496 N N . ILE A 1 198 ? 2.321 -7.127 -10.548 1.00 88.69 198 ILE A N 1
ATOM 1497 C CA . ILE A 1 198 ? 2.468 -7.361 -9.114 1.00 88.69 198 ILE A CA 1
ATOM 1498 C C . ILE A 1 198 ? 1.673 -8.614 -8.793 1.00 88.69 198 ILE A C 1
ATOM 1500 O O . ILE A 1 198 ? 0.496 -8.705 -9.142 1.00 88.69 198 ILE A O 1
ATOM 1504 N N . ALA A 1 199 ? 2.326 -9.577 -8.162 1.00 92.44 199 ALA A N 1
ATOM 1505 C CA . ALA A 1 199 ? 1.711 -10.810 -7.708 1.00 92.44 199 ALA A CA 1
ATOM 1506 C C . ALA A 1 199 ? 2.166 -11.103 -6.281 1.00 92.44 199 ALA A C 1
ATOM 1508 O O . ALA A 1 199 ? 3.278 -10.757 -5.887 1.00 92.44 199 ALA A O 1
ATOM 1509 N N . ILE A 1 200 ? 1.294 -11.729 -5.500 1.00 92.31 200 ILE A N 1
ATOM 1510 C CA . ILE A 1 200 ? 1.674 -12.301 -4.213 1.00 92.31 200 ILE A CA 1
ATOM 1511 C C . ILE A 1 200 ? 1.780 -13.808 -4.427 1.00 92.31 200 ILE A C 1
ATOM 1513 O O . ILE A 1 200 ? 0.774 -14.461 -4.699 1.00 92.31 200 ILE A O 1
ATOM 1517 N N . GLU A 1 201 ? 2.992 -14.339 -4.326 1.00 93.12 201 GLU A N 1
ATOM 1518 C CA . GLU A 1 201 ? 3.315 -15.750 -4.552 1.00 93.12 201 GLU A CA 1
ATOM 1519 C C . GLU A 1 201 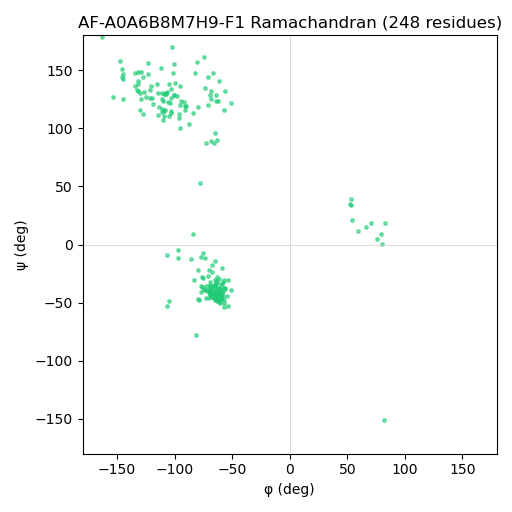? 4.222 -16.221 -3.409 1.00 93.12 201 GLU A C 1
ATOM 1521 O O . GLU A 1 201 ? 5.112 -15.489 -2.977 1.00 93.12 201 GLU A O 1
ATOM 1526 N N . ASP A 1 202 ? 3.957 -17.411 -2.864 1.00 91.94 202 ASP A N 1
ATOM 1527 C CA . ASP A 1 202 ? 4.737 -18.016 -1.771 1.00 91.94 202 ASP A CA 1
ATOM 1528 C C . ASP A 1 202 ? 4.938 -17.109 -0.537 1.00 91.94 202 ASP A C 1
ATOM 1530 O O . ASP A 1 202 ? 5.992 -17.113 0.102 1.00 91.94 202 ASP A O 1
ATOM 1534 N N . GLY A 1 203 ? 3.932 -16.290 -0.204 1.00 91.25 203 GLY A N 1
ATOM 1535 C CA . GLY A 1 203 ? 4.001 -15.344 0.919 1.00 91.25 203 GLY A CA 1
ATOM 1536 C C . GLY A 1 203 ? 4.949 -14.162 0.682 1.00 91.25 203 GLY A C 1
ATOM 1537 O O . GLY A 1 203 ? 5.384 -13.507 1.630 1.00 91.25 203 GLY A O 1
ATOM 1538 N N . ARG A 1 204 ? 5.297 -13.883 -0.578 1.00 92.88 204 ARG A N 1
ATOM 1539 C CA . ARG A 1 204 ? 6.161 -12.769 -0.982 1.00 92.88 204 ARG A CA 1
ATOM 1540 C C . ARG A 1 204 ? 5.436 -11.892 -1.983 1.00 92.88 204 ARG A C 1
ATOM 1542 O O . ARG A 1 204 ? 4.652 -12.368 -2.801 1.00 92.88 204 ARG A O 1
ATOM 1549 N N . LEU A 1 205 ? 5.714 -10.596 -1.925 1.00 90.88 205 LEU A N 1
ATOM 1550 C CA . LEU A 1 205 ? 5.243 -9.655 -2.928 1.00 90.88 205 LEU A CA 1
ATOM 1551 C C . LEU A 1 205 ? 6.263 -9.621 -4.068 1.00 90.88 205 LEU A C 1
ATOM 1553 O O . LEU A 1 205 ? 7.327 -9.015 -3.930 1.00 90.88 205 LEU A O 1
ATOM 1557 N N . ASN A 1 206 ? 5.931 -10.275 -5.177 1.00 90.31 206 ASN A N 1
ATOM 1558 C CA . ASN A 1 206 ? 6.743 -10.314 -6.383 1.00 90.31 206 ASN A CA 1
ATOM 1559 C C . ASN A 1 206 ? 6.332 -9.173 -7.311 1.00 90.31 206 ASN A C 1
ATOM 1561 O O . ASN A 1 206 ? 5.185 -9.058 -7.753 1.00 90.31 206 ASN A O 1
ATOM 1565 N N . VAL A 1 207 ? 7.297 -8.306 -7.583 1.00 88.56 207 VAL A N 1
ATOM 1566 C CA . VAL A 1 207 ? 7.154 -7.164 -8.474 1.00 88.56 207 VAL A CA 1
ATOM 1567 C C . VAL A 1 207 ? 7.982 -7.460 -9.718 1.00 88.56 207 VAL A C 1
ATOM 1569 O O . VAL A 1 207 ? 9.213 -7.434 -9.662 1.00 88.56 207 VAL A O 1
ATOM 1572 N N . THR A 1 208 ? 7.308 -7.763 -10.827 1.00 87.81 208 THR A N 1
ATOM 1573 C CA . THR A 1 208 ? 7.953 -8.090 -12.102 1.00 87.81 208 THR A CA 1
ATOM 1574 C C . THR A 1 208 ? 8.121 -6.827 -12.927 1.00 87.81 208 THR A C 1
ATOM 1576 O O . THR A 1 208 ? 7.152 -6.120 -13.244 1.00 87.81 208 THR A O 1
ATOM 1579 N N . PHE A 1 209 ? 9.371 -6.551 -13.288 1.00 84.69 209 PHE A N 1
ATOM 1580 C CA . PHE A 1 209 ? 9.739 -5.445 -14.152 1.00 84.69 209 PHE A CA 1
ATOM 1581 C C . PHE A 1 209 ? 10.059 -5.956 -15.559 1.00 84.69 209 PHE A C 1
ATOM 1583 O O . PHE A 1 209 ? 10.988 -6.741 -15.758 1.00 84.69 209 PHE A O 1
ATOM 1590 N N . SER A 1 210 ? 9.320 -5.448 -16.543 1.00 81.56 210 SER A N 1
ATOM 1591 C CA . SER A 1 210 ? 9.592 -5.619 -17.963 1.00 81.56 210 SER A CA 1
ATOM 1592 C C . SER A 1 210 ? 10.359 -4.424 -18.492 1.00 81.56 210 SER A C 1
ATOM 1594 O O . SER A 1 210 ? 9.819 -3.331 -18.701 1.00 81.56 210 SER A O 1
ATOM 1596 N N . LEU A 1 211 ? 11.634 -4.647 -18.790 1.00 74.56 211 LEU A N 1
ATOM 1597 C CA . LEU A 1 211 ? 12.430 -3.660 -19.501 1.00 74.56 211 LEU A CA 1
ATOM 1598 C C . LEU A 1 211 ? 11.920 -3.414 -20.933 1.00 74.56 211 LEU A C 1
ATOM 1600 O O . LEU A 1 211 ? 12.268 -2.396 -21.532 1.00 74.56 211 LEU A O 1
ATOM 1604 N N . TRP A 1 212 ? 11.048 -4.274 -21.471 1.00 71.19 212 TRP A N 1
ATOM 1605 C CA . TRP A 1 212 ? 10.591 -4.171 -22.854 1.00 71.19 212 TRP A CA 1
ATOM 1606 C C . TRP A 1 212 ? 9.776 -2.903 -23.136 1.00 71.19 212 TRP A C 1
ATOM 1608 O O . TRP A 1 212 ? 9.932 -2.261 -24.181 1.00 71.19 212 TRP A O 1
ATOM 1618 N N . ARG A 1 213 ? 8.977 -2.464 -22.157 1.00 66.44 213 ARG A N 1
ATOM 1619 C CA . ARG A 1 213 ? 8.278 -1.167 -22.205 1.00 66.44 213 ARG A CA 1
ATOM 1620 C C . ARG A 1 213 ? 9.244 0.019 -22.209 1.00 66.44 213 ARG A C 1
ATOM 1622 O O . ARG A 1 213 ? 8.975 1.048 -22.836 1.00 66.44 213 ARG A O 1
ATOM 1629 N N . LEU A 1 214 ? 10.390 -0.142 -21.559 1.00 66.62 214 LEU A N 1
ATOM 1630 C CA . LEU A 1 214 ? 11.433 0.871 -21.482 1.00 66.62 214 LEU A CA 1
ATOM 1631 C C . LEU A 1 214 ? 12.237 0.931 -22.792 1.00 66.62 214 LEU A C 1
ATOM 1633 O O . LEU A 1 214 ? 12.452 2.021 -23.316 1.00 66.62 214 LEU A O 1
ATOM 1637 N N . SER A 1 215 ? 12.563 -0.208 -23.420 1.00 68.69 215 SER A N 1
ATOM 1638 C CA . SER A 1 215 ? 13.104 -0.199 -24.792 1.00 68.69 215 SER A CA 1
ATOM 1639 C C . SER A 1 215 ? 12.138 0.385 -25.797 1.00 68.69 215 SER A C 1
ATOM 1641 O O . SER A 1 215 ? 12.585 1.102 -26.677 1.00 68.69 215 SER A O 1
ATOM 1643 N N . ALA A 1 216 ? 10.839 0.091 -25.717 1.00 69.44 216 ALA A N 1
ATOM 1644 C CA . ALA A 1 216 ? 9.892 0.558 -26.726 1.00 69.44 216 ALA A CA 1
ATOM 1645 C C . ALA A 1 216 ? 9.854 2.094 -26.798 1.00 69.44 216 ALA A C 1
ATOM 1647 O O . ALA A 1 216 ? 9.867 2.665 -27.888 1.00 69.44 216 ALA A O 1
ATOM 1648 N N . SER A 1 217 ? 9.890 2.767 -25.644 1.00 66.25 217 SER A N 1
ATOM 1649 C CA . SER A 1 217 ? 9.953 4.232 -25.575 1.00 66.25 217 SER A CA 1
ATOM 1650 C C . SER A 1 217 ? 11.307 4.783 -26.040 1.00 66.25 217 SER A C 1
ATOM 1652 O O . SER A 1 217 ? 11.339 5.756 -26.796 1.00 66.25 217 SER A O 1
ATOM 1654 N N . VAL A 1 218 ? 12.421 4.130 -25.689 1.00 74.19 218 VAL A N 1
ATOM 1655 C CA . VAL A 1 218 ? 13.764 4.516 -26.161 1.00 74.19 218 VAL A CA 1
ATOM 1656 C C . VAL A 1 218 ? 13.925 4.308 -27.672 1.00 74.19 218 VAL A C 1
ATOM 1658 O O . VAL A 1 218 ? 14.414 5.200 -28.359 1.00 74.19 218 VAL A O 1
ATOM 1661 N N . ILE A 1 219 ? 13.479 3.173 -28.213 1.00 76.81 219 ILE A N 1
ATOM 1662 C CA . ILE A 1 219 ? 13.498 2.856 -29.648 1.00 76.81 219 ILE A CA 1
ATOM 1663 C C . ILE A 1 219 ? 12.593 3.823 -30.405 1.00 76.81 219 ILE A C 1
ATOM 1665 O O . ILE A 1 219 ? 13.003 4.332 -31.443 1.00 76.81 219 ILE A O 1
ATOM 1669 N N . GLY A 1 220 ? 11.401 4.125 -29.884 1.00 74.69 220 GLY A N 1
ATOM 1670 C CA . GLY A 1 220 ? 10.515 5.137 -30.462 1.00 74.69 220 GLY A CA 1
ATOM 1671 C C . GLY A 1 220 ? 11.179 6.515 -30.523 1.00 74.69 220 GLY A C 1
ATOM 1672 O O . GLY A 1 220 ? 11.170 7.161 -31.572 1.00 74.69 220 GLY A O 1
ATOM 1673 N N . GLY A 1 221 ? 11.833 6.932 -29.435 1.00 73.12 221 GLY A N 1
ATOM 1674 C CA . GLY A 1 221 ? 12.608 8.173 -29.386 1.00 73.12 221 GLY A CA 1
ATOM 1675 C C . GLY A 1 221 ? 13.772 8.185 -30.379 1.00 73.12 221 GLY A C 1
ATOM 1676 O O . GLY A 1 221 ? 13.946 9.153 -31.119 1.00 73.12 221 GLY A O 1
ATOM 1677 N N . LEU A 1 222 ? 14.532 7.090 -30.456 1.00 78.44 222 LEU A N 1
ATOM 1678 C CA . LEU A 1 222 ? 15.645 6.940 -31.392 1.00 78.44 222 LEU A CA 1
ATOM 1679 C C . LEU A 1 222 ? 15.163 6.953 -32.851 1.00 78.44 222 LEU A C 1
ATOM 1681 O O . LEU A 1 222 ? 15.755 7.638 -33.681 1.00 78.44 222 LEU A O 1
ATOM 1685 N N . ALA A 1 223 ? 14.077 6.247 -33.169 1.00 74.88 223 ALA A N 1
ATOM 1686 C CA . ALA A 1 223 ? 13.482 6.228 -34.501 1.00 74.88 223 ALA A CA 1
ATOM 1687 C C . ALA A 1 223 ? 12.985 7.622 -34.908 1.00 74.88 223 ALA A C 1
ATOM 1689 O O . ALA A 1 223 ? 13.264 8.065 -36.021 1.00 74.88 223 ALA A O 1
ATOM 1690 N N . SER A 1 224 ? 12.331 8.346 -33.991 1.00 69.62 224 SER A N 1
ATOM 1691 C CA . SER A 1 224 ? 11.923 9.740 -34.198 1.00 69.62 224 SER A CA 1
ATOM 1692 C C . SER A 1 224 ? 13.125 10.658 -34.432 1.00 69.62 224 SER A C 1
ATOM 1694 O O . SER A 1 224 ? 13.085 11.525 -35.304 1.00 69.62 224 SER A O 1
ATOM 1696 N N . PHE A 1 225 ? 14.215 10.462 -33.687 1.00 76.94 225 PHE A N 1
ATOM 1697 C CA . PHE A 1 225 ? 15.446 11.229 -33.864 1.00 76.94 225 PHE A CA 1
ATOM 1698 C C . PHE A 1 225 ? 16.093 10.958 -35.228 1.00 76.94 225 PHE A C 1
ATOM 1700 O O . PHE A 1 225 ? 16.415 11.899 -35.951 1.00 76.94 225 PHE A O 1
ATOM 1707 N N . ILE A 1 226 ? 16.224 9.688 -35.623 1.00 81.81 226 ILE A N 1
ATOM 1708 C CA . ILE A 1 226 ? 16.752 9.293 -36.938 1.00 81.81 226 ILE A CA 1
ATOM 1709 C C . ILE A 1 226 ? 15.887 9.878 -38.058 1.00 81.81 226 ILE A C 1
ATOM 1711 O O . ILE A 1 226 ? 16.425 10.451 -39.005 1.00 81.81 226 ILE A O 1
ATOM 1715 N N . LEU A 1 227 ? 14.561 9.789 -37.940 1.00 76.81 227 LEU A N 1
ATOM 1716 C CA . LEU A 1 227 ? 13.631 10.369 -38.907 1.00 76.81 227 LEU A CA 1
ATOM 1717 C C . LEU A 1 227 ? 13.817 11.890 -39.021 1.00 76.81 227 LEU A C 1
ATOM 1719 O O . LEU A 1 227 ? 13.885 12.412 -40.133 1.00 76.81 227 LEU A O 1
ATOM 1723 N N . GLY A 1 228 ? 13.971 12.586 -37.891 1.00 76.81 228 GLY A N 1
ATOM 1724 C CA . GLY A 1 228 ? 14.262 14.021 -37.852 1.00 76.81 228 GLY A CA 1
ATOM 1725 C C . GLY A 1 228 ? 15.582 14.376 -38.539 1.00 76.81 228 GLY A C 1
ATOM 1726 O O . GLY A 1 228 ? 15.633 15.302 -39.347 1.00 76.81 228 GLY A O 1
ATOM 1727 N N . VAL A 1 229 ? 16.640 13.598 -38.298 1.00 81.81 229 VAL A N 1
ATOM 1728 C CA . VAL A 1 229 ? 17.937 13.773 -38.971 1.00 81.81 229 VAL A CA 1
ATOM 1729 C C . VAL A 1 229 ? 17.809 13.554 -40.482 1.00 81.81 229 VAL A C 1
ATOM 1731 O O . VAL A 1 229 ? 18.334 14.354 -41.258 1.00 81.81 229 VAL A O 1
ATOM 1734 N N . ILE A 1 230 ? 17.089 12.516 -40.919 1.00 82.56 230 ILE A N 1
ATOM 1735 C CA . ILE A 1 230 ? 16.835 12.253 -42.343 1.00 82.56 230 ILE A CA 1
ATOM 1736 C C . ILE A 1 230 ? 16.080 13.427 -42.978 1.00 82.56 230 ILE A C 1
ATOM 1738 O O . ILE A 1 230 ? 16.498 13.909 -44.031 1.00 82.56 230 ILE A O 1
ATOM 1742 N N . LEU A 1 231 ? 15.023 13.925 -42.331 1.00 77.19 231 LEU A N 1
ATOM 1743 C CA . LEU A 1 231 ? 14.263 15.098 -42.777 1.00 77.19 231 LEU A CA 1
ATOM 1744 C C . LEU A 1 231 ? 15.154 16.336 -42.921 1.00 77.19 231 LEU A C 1
ATOM 1746 O O . LEU A 1 231 ? 15.138 16.972 -43.973 1.00 77.19 231 LEU A O 1
ATOM 1750 N N . CYS A 1 232 ? 15.994 16.634 -41.928 1.00 77.75 232 CYS A N 1
ATOM 1751 C CA . CYS A 1 232 ? 16.954 17.738 -42.001 1.00 77.75 232 CYS A CA 1
ATOM 1752 C C . CYS A 1 232 ? 17.911 17.592 -43.192 1.00 77.75 232 CYS A C 1
ATOM 1754 O O . CYS A 1 232 ? 18.135 18.552 -43.929 1.00 77.75 232 CYS A O 1
ATOM 1756 N N . ILE A 1 233 ? 18.449 16.390 -43.423 1.00 83.50 233 ILE A N 1
ATOM 1757 C CA . ILE A 1 233 ? 19.333 16.126 -44.566 1.00 83.50 233 ILE A CA 1
ATOM 1758 C C . ILE A 1 233 ? 18.587 16.326 -45.892 1.00 83.50 233 ILE A C 1
ATOM 1760 O O . ILE A 1 233 ? 19.148 16.911 -46.821 1.00 83.50 233 ILE A O 1
ATOM 1764 N N . LEU A 1 234 ? 17.338 15.862 -45.995 1.00 79.81 234 LEU A N 1
ATOM 1765 C CA . LEU A 1 234 ? 16.513 16.035 -47.193 1.00 79.81 234 LEU A CA 1
ATOM 1766 C C . LEU A 1 234 ? 16.220 17.513 -47.473 1.00 79.81 234 LEU A C 1
ATOM 1768 O O . LEU A 1 234 ? 16.385 17.940 -48.614 1.00 79.81 234 LEU A O 1
ATOM 1772 N N . ILE A 1 235 ? 15.882 18.300 -46.447 1.00 77.88 235 ILE A N 1
ATOM 1773 C CA . ILE A 1 235 ? 15.639 19.747 -46.560 1.00 77.88 235 ILE A CA 1
ATOM 1774 C C . ILE A 1 235 ? 16.902 20.473 -47.034 1.00 77.88 235 ILE A C 1
ATOM 1776 O O . ILE A 1 235 ? 16.858 21.218 -48.011 1.00 77.88 235 ILE A O 1
ATOM 1780 N N . VAL A 1 236 ? 18.050 20.215 -46.398 1.00 82.50 236 VAL A N 1
ATOM 1781 C CA . VAL A 1 236 ? 19.332 20.823 -46.797 1.00 82.50 236 VAL A CA 1
ATOM 1782 C C . VAL A 1 236 ? 19.686 20.447 -48.236 1.00 82.50 236 VAL A C 1
ATOM 1784 O O . VAL A 1 236 ? 20.172 21.278 -49.002 1.00 82.50 236 VAL A O 1
ATOM 1787 N N . ARG A 1 237 ? 19.424 19.200 -48.637 1.00 83.94 237 ARG A N 1
ATOM 1788 C CA . ARG A 1 237 ? 19.697 18.733 -49.998 1.00 83.94 237 ARG A CA 1
ATOM 1789 C C . ARG A 1 237 ? 18.771 19.366 -51.037 1.00 83.94 237 ARG A C 1
ATOM 1791 O O . ARG A 1 237 ? 19.254 19.663 -52.128 1.00 83.94 237 ARG A O 1
ATOM 1798 N N . ALA A 1 238 ? 17.492 19.556 -50.718 1.00 79.19 238 ALA A N 1
ATOM 1799 C CA . ALA A 1 238 ? 16.539 20.263 -51.572 1.00 79.19 238 ALA A CA 1
ATOM 1800 C C . ALA A 1 238 ? 16.963 21.729 -51.755 1.00 79.19 238 ALA A C 1
ATOM 1802 O O . ALA A 1 238 ? 17.102 22.195 -52.883 1.00 79.19 238 ALA A O 1
ATOM 1803 N N . PHE A 1 239 ? 17.317 22.405 -50.657 1.00 78.00 239 PHE A N 1
ATOM 1804 C CA . PHE A 1 239 ? 17.802 23.785 -50.679 1.00 78.00 239 PHE A CA 1
ATOM 1805 C C . PHE A 1 239 ? 19.077 23.953 -51.525 1.00 78.00 239 PHE A C 1
ATOM 1807 O O . PHE A 1 239 ? 19.157 24.836 -52.374 1.00 78.00 239 PHE A O 1
ATOM 1814 N N . LEU A 1 240 ? 20.065 23.064 -51.362 1.00 81.88 240 LEU A N 1
ATOM 1815 C CA . LEU A 1 240 ? 21.325 23.114 -52.118 1.00 81.88 240 LEU A CA 1
ATOM 1816 C C . LEU A 1 240 ? 21.172 22.816 -53.614 1.00 81.88 240 LEU A C 1
ATOM 1818 O O . LEU A 1 240 ? 22.040 23.197 -54.398 1.00 81.88 240 LEU A O 1
ATOM 1822 N N . LYS A 1 241 ? 20.116 22.106 -54.020 1.00 84.19 241 LYS A N 1
ATOM 1823 C CA . LYS A 1 241 ? 19.843 21.834 -55.435 1.00 84.19 241 LYS A CA 1
ATOM 1824 C C . LYS A 1 241 ? 19.239 23.028 -56.173 1.00 84.19 241 LYS A C 1
ATOM 1826 O O . LYS A 1 241 ? 19.172 22.973 -57.396 1.00 84.19 241 LYS A O 1
ATOM 1831 N N . GLY A 1 242 ? 18.823 24.081 -55.467 1.00 71.00 242 GLY A N 1
ATOM 1832 C CA . GLY A 1 242 ? 18.173 25.234 -56.092 1.00 71.00 242 GLY A CA 1
ATOM 1833 C C . GLY A 1 242 ? 16.804 24.908 -56.695 1.00 71.00 242 GLY A C 1
ATOM 1834 O O . GLY A 1 242 ? 16.282 25.701 -57.471 1.00 71.00 242 GLY A O 1
ATOM 1835 N N . GLU A 1 243 ? 16.214 23.762 -56.341 1.00 66.38 243 GLU A N 1
ATOM 1836 C CA . GLU A 1 243 ? 14.801 23.490 -56.589 1.00 66.38 243 GLU A CA 1
ATOM 1837 C C . GLU A 1 243 ? 14.030 24.369 -55.599 1.00 66.38 243 GLU A C 1
ATOM 1839 O O . GLU A 1 243 ? 13.798 23.988 -54.450 1.00 66.38 243 GLU A O 1
ATOM 1844 N N . GLY A 1 244 ? 13.748 25.610 -56.006 1.00 57.09 244 GLY A N 1
ATOM 1845 C CA . GLY A 1 244 ? 12.878 26.503 -55.257 1.00 57.09 244 GLY A CA 1
ATOM 1846 C C . GLY A 1 244 ? 11.585 25.760 -54.957 1.00 57.09 244 GLY A C 1
ATOM 1847 O O . GLY A 1 244 ? 10.925 25.267 -55.868 1.00 57.09 244 GLY A O 1
ATOM 1848 N N . ILE A 1 245 ? 11.253 25.625 -53.675 1.00 59.97 245 ILE A N 1
ATOM 1849 C CA . ILE A 1 245 ? 9.940 25.144 -53.266 1.00 59.97 245 ILE A CA 1
ATOM 1850 C C . ILE A 1 245 ? 8.970 26.229 -53.739 1.00 59.97 245 ILE A C 1
ATOM 1852 O O . ILE A 1 245 ? 8.827 27.255 -53.075 1.00 59.97 245 ILE A O 1
ATOM 1856 N N . GLU A 1 246 ? 8.364 26.052 -54.914 1.00 57.22 246 GLU A N 1
ATOM 1857 C CA . GLU A 1 246 ? 7.201 26.835 -55.319 1.00 57.22 246 GLU A CA 1
ATOM 1858 C C . GLU A 1 246 ? 6.075 26.457 -54.359 1.00 57.22 246 GLU A C 1
ATOM 1860 O O . GLU A 1 246 ? 5.312 25.514 -54.569 1.00 57.22 246 GLU A O 1
ATOM 1865 N N . ILE A 1 247 ? 6.020 27.160 -53.228 1.00 59.03 247 ILE A N 1
ATOM 1866 C CA . ILE A 1 247 ? 4.852 27.164 -52.363 1.00 59.03 247 ILE A CA 1
ATOM 1867 C C . ILE A 1 247 ? 3.790 27.899 -53.175 1.00 59.03 247 ILE A C 1
ATOM 1869 O O . ILE A 1 247 ? 3.712 29.125 -53.141 1.00 59.03 247 ILE A O 1
ATOM 1873 N N . SER A 1 248 ? 3.038 27.147 -53.978 1.00 57.97 248 SER A N 1
ATOM 1874 C CA . SER A 1 248 ? 1.856 27.647 -54.668 1.00 57.97 248 SER A CA 1
ATOM 1875 C C . SER A 1 248 ? 0.848 28.044 -53.594 1.00 57.97 248 SER A C 1
ATOM 1877 O O . SER A 1 248 ? 0.080 27.216 -53.107 1.00 57.97 248 SER A O 1
ATOM 1879 N N . ALA A 1 249 ? 0.915 29.300 -53.162 1.00 59.78 249 ALA A N 1
ATOM 1880 C CA . ALA A 1 249 ? -0.148 29.927 -52.404 1.00 59.78 249 ALA A CA 1
ATOM 1881 C C . ALA A 1 249 ? -1.384 29.961 -53.311 1.00 59.78 249 ALA A C 1
ATOM 1883 O O . ALA A 1 249 ? -1.299 30.440 -54.443 1.00 59.78 249 ALA A O 1
ATOM 1884 N N . CYS A 1 250 ? -2.488 29.385 -52.836 1.00 50.16 250 CYS A N 1
ATOM 1885 C CA . CYS A 1 250 ? -3.807 29.710 -53.372 1.00 50.16 250 CYS A CA 1
ATOM 1886 C C . CYS A 1 250 ? -4.071 31.214 -53.249 1.00 50.16 250 CYS A C 1
ATOM 1888 O O . CYS A 1 250 ? -3.640 31.799 -52.227 1.00 50.16 250 CYS A O 1
#